Protein AF-A0A920TBG1-F1 (afdb_monomer_lite)

Foldseek 3Di:
DVVLLVVLPADEAAAAFAAALEQWWWFFDQFPVQRDTDTATDGFAHQALHRLAALQQLAAGDHARQGFLHGHLVVCLRNVVSVHDYHHDDDDDPRIDNDDDAHFDCVLCVLQHYDNDDSVVVVVVLVVDLQSVLSVVLNVLRPRVDPVCVLQHHDQKDKAFLPLVRRLVVLVVNLVSLLVNLVSLVVSLVSLVVCVVCLVVDPRPNSSLSSLLRNLSSLLSNLQSLQLSQQSVVCNVCSVVPDQDPPPHFGIKMKHQQDQDGDAHDPVSCVSNVHHSVRSVVSVVVSLVSLVCSLVVSPSGSSNVVSVVSVNSHRHMDMDGHHDDDDDDDDPPDDPDPRDDDDRD

Secondary structure (DSSP, 8-state):
-HHHHHTT----EEEPPPBTT-SEEEEEEE-TTT--EEEEEEE---SSSS--S-SB-SSSB-----B-SS--HHHHHHHHHHT--EEEPPS---SBTT-------HHHHGGGPPP-S-HHHHHHHHHT-HHHHHHHHHHHHT-TTSGGGTT----SEEEEESSHHHHHHHHHHHHHHHHHHHHHHHHHHHHHHHTGGGTTT---HHHHHHHHHHHHHHHHHHHHHHHHHHHHHHHHHHGGG----TTTT--EEEEEEEESSPPPPPHHHHHHHT--HHHHHHHHHHHHHHHHHHHHHTTTSHHHHHHHHHHHT-SEEEEEEE--PPPPPPPTTS--PPP-PPPP-

pLDDT: mean 90.25, std 9.15, range [57.28, 98.69]

Structure (mmCIF, N/CA/C/O backbone):
data_AF-A0A920TBG1-F1
#
_entry.id   AF-A0A920TBG1-F1
#
loop_
_atom_site.group_PDB
_atom_site.id
_atom_site.type_symbol
_atom_site.label_atom_id
_atom_site.label_alt_id
_atom_site.label_comp_id
_atom_site.label_asym_id
_atom_site.label_entity_id
_atom_site.label_seq_id
_atom_site.pdbx_PDB_ins_code
_atom_site.Cartn_x
_atom_site.Cartn_y
_atom_site.Cartn_z
_atom_site.occupancy
_atom_site.B_iso_or_equiv
_atom_site.auth_seq_id
_atom_site.auth_comp_id
_atom_site.auth_asym_id
_atom_site.auth_atom_id
_atom_site.pdbx_PDB_model_num
ATOM 1 N N . MET A 1 1 ? -29.189 4.085 16.149 1.00 67.12 1 MET A N 1
ATOM 2 C CA . MET A 1 1 ? -28.506 3.720 17.413 1.00 67.12 1 MET A CA 1
ATOM 3 C C . MET A 1 1 ? -29.292 4.137 18.638 1.00 67.12 1 MET A C 1
ATOM 5 O O . MET A 1 1 ? -29.627 3.258 19.414 1.00 67.12 1 MET A O 1
ATOM 9 N N . THR A 1 2 ? -29.617 5.424 18.805 1.00 73.38 2 THR A N 1
ATOM 10 C CA . THR A 1 2 ? -30.391 5.917 19.960 1.00 73.38 2 THR A CA 1
ATOM 11 C C . THR A 1 2 ? -31.692 5.136 20.152 1.00 73.38 2 THR A C 1
ATOM 13 O O . THR A 1 2 ? -31.906 4.599 21.225 1.00 73.38 2 THR A O 1
ATOM 16 N N . VAL A 1 3 ? -32.461 4.932 19.076 1.00 78.69 3 VAL A N 1
ATOM 17 C CA . VAL A 1 3 ? -33.701 4.132 19.080 1.00 78.69 3 VAL A CA 1
ATOM 18 C C . VAL A 1 3 ? -33.487 2.709 19.624 1.00 78.69 3 VAL A C 1
ATOM 20 O O . VAL A 1 3 ? -34.160 2.304 20.561 1.00 78.69 3 VAL A O 1
ATOM 23 N N . LEU A 1 4 ? -32.505 1.964 19.103 1.00 81.94 4 LEU A N 1
ATOM 24 C CA . LEU A 1 4 ? -32.234 0.581 19.530 1.00 81.94 4 LEU A CA 1
ATOM 25 C C . LEU A 1 4 ? -31.846 0.483 21.009 1.00 81.94 4 LEU A C 1
ATOM 27 O O . LEU A 1 4 ? -32.282 -0.435 21.696 1.00 81.94 4 LEU A O 1
ATOM 31 N N . LYS A 1 5 ? -31.050 1.443 21.500 1.00 77.06 5 LYS A N 1
ATOM 32 C CA . LYS A 1 5 ? -30.667 1.517 22.916 1.00 77.06 5 LYS A CA 1
ATOM 33 C C . LYS A 1 5 ? -31.869 1.825 23.802 1.00 77.06 5 LYS A C 1
ATOM 35 O O . LYS A 1 5 ? -32.052 1.159 24.815 1.00 77.06 5 LYS A O 1
ATOM 40 N N . THR A 1 6 ? -32.698 2.789 23.401 1.00 84.06 6 THR A N 1
ATOM 41 C CA . THR A 1 6 ? -33.923 3.151 24.124 1.00 84.06 6 THR A CA 1
ATOM 42 C C . THR A 1 6 ? -34.877 1.963 24.237 1.00 84.06 6 THR A C 1
ATOM 44 O O . THR A 1 6 ? -35.424 1.722 25.308 1.00 84.06 6 THR A O 1
ATOM 47 N N . HIS A 1 7 ? -35.023 1.176 23.168 1.00 88.38 7 HIS A N 1
ATOM 48 C CA . HIS A 1 7 ? -35.919 0.016 23.130 1.00 88.38 7 HIS A CA 1
ATOM 49 C C . HIS A 1 7 ? -35.258 -1.314 23.531 1.00 88.38 7 HIS A C 1
ATOM 51 O O . HIS A 1 7 ? -35.898 -2.357 23.417 1.00 88.38 7 HIS A O 1
ATOM 57 N N . ARG A 1 8 ? -33.993 -1.301 23.987 1.00 87.19 8 ARG A N 1
ATOM 58 C CA . ARG A 1 8 ? -33.220 -2.500 24.377 1.00 87.19 8 ARG A CA 1
ATOM 59 C C . ARG A 1 8 ? -33.330 -3.644 23.359 1.00 87.19 8 ARG A C 1
ATOM 61 O O . ARG A 1 8 ? -33.517 -4.796 23.734 1.00 87.19 8 ARG A O 1
ATOM 68 N N . SER A 1 9 ? -33.264 -3.319 22.071 1.00 93.44 9 SER A N 1
ATOM 69 C CA . SER A 1 9 ? -33.433 -4.294 20.989 1.00 93.44 9 SER A CA 1
ATOM 70 C C . SER A 1 9 ? -32.063 -4.779 20.494 1.00 93.44 9 SER A C 1
ATOM 72 O O . SER A 1 9 ? -31.411 -4.035 19.751 1.00 93.44 9 SER A O 1
ATOM 74 N N . PRO A 1 10 ? -31.601 -5.984 20.889 1.00 94.94 10 PRO A N 1
ATOM 75 C CA . PRO A 1 10 ? -30.313 -6.507 20.451 1.00 94.94 10 PRO A CA 1
ATOM 76 C C . PRO A 1 10 ? -30.345 -6.876 18.968 1.00 94.94 10 PRO A C 1
ATOM 78 O O . PRO A 1 10 ? -31.294 -7.486 18.477 1.00 94.94 10 PRO A O 1
ATOM 81 N N . ILE A 1 11 ? -29.281 -6.521 18.251 1.00 95.31 11 ILE A N 1
ATOM 82 C CA . ILE A 1 11 ? -29.079 -6.890 16.851 1.00 95.31 11 ILE A CA 1
ATOM 83 C C . ILE A 1 11 ? -28.028 -7.990 16.773 1.00 95.31 11 ILE A C 1
ATOM 85 O O . ILE A 1 11 ? -26.865 -7.793 17.129 1.00 95.31 11 ILE A O 1
ATOM 89 N N . TYR A 1 12 ? -28.439 -9.131 16.229 1.00 95.94 12 TYR A N 1
ATOM 90 C CA . TYR A 1 12 ? -27.556 -10.239 15.898 1.00 95.94 12 TYR A CA 1
ATOM 91 C C . TYR A 1 12 ? -27.248 -10.207 14.405 1.00 95.94 12 TYR A C 1
ATOM 93 O O . TYR A 1 12 ? -28.159 -10.137 13.581 1.00 95.94 12 TYR A O 1
ATOM 101 N N . ILE A 1 13 ? -25.965 -10.231 14.053 1.00 95.06 13 ILE A N 1
ATOM 102 C CA . ILE A 1 13 ? -25.524 -10.185 12.656 1.00 95.06 13 ILE A CA 1
ATOM 103 C C . ILE A 1 13 ? -24.722 -11.437 12.371 1.00 95.06 13 ILE A C 1
ATOM 105 O O . ILE A 1 13 ? -23.719 -11.689 13.029 1.00 95.06 13 ILE A O 1
ATOM 109 N N . LEU A 1 14 ? -25.141 -12.181 11.355 1.00 93.12 14 LEU A N 1
ATOM 110 C CA . LEU A 1 14 ? -24.348 -13.241 10.758 1.00 93.12 14 LEU A CA 1
ATOM 111 C C . LEU A 1 14 ? -23.613 -12.651 9.553 1.00 93.12 14 LEU A C 1
ATOM 113 O O . LEU A 1 14 ? -24.235 -12.323 8.542 1.00 93.12 14 LEU A O 1
ATOM 117 N N . GLY A 1 15 ? -22.306 -12.437 9.686 1.00 90.31 15 GLY A N 1
ATOM 118 C CA . GLY A 1 15 ? -21.531 -11.656 8.725 1.00 90.31 15 GLY A CA 1
ATOM 119 C C . GLY A 1 15 ? -20.181 -12.271 8.403 1.00 90.31 15 GLY A C 1
ATOM 120 O O . GLY A 1 15 ? -19.665 -13.133 9.112 1.00 90.31 15 GLY A O 1
ATOM 121 N N . ARG A 1 16 ? -19.600 -11.826 7.290 1.00 89.19 16 ARG A N 1
ATOM 122 C CA . ARG A 1 16 ? -18.259 -12.246 6.883 1.00 89.19 16 ARG A CA 1
ATOM 123 C C . ARG A 1 16 ? -17.195 -11.356 7.518 1.00 89.19 16 ARG A C 1
ATOM 125 O O . ARG A 1 16 ? -17.469 -10.218 7.890 1.00 89.19 16 ARG A O 1
ATOM 132 N N . GLU A 1 17 ? -15.983 -11.883 7.596 1.00 90.25 17 GLU A N 1
ATOM 133 C CA . GLU A 1 17 ? -14.795 -11.148 8.024 1.00 90.25 17 GLU A CA 1
ATOM 134 C C . GLU A 1 17 ? -14.496 -9.960 7.102 1.00 90.25 17 GLU A C 1
ATOM 136 O O . GLU A 1 17 ? -14.799 -9.989 5.899 1.00 90.25 17 GLU A O 1
ATOM 141 N N . SER A 1 18 ? -13.919 -8.900 7.667 1.00 92.50 18 SER A N 1
ATOM 142 C CA . SER A 1 18 ? -13.521 -7.738 6.888 1.00 92.50 18 SER A CA 1
ATOM 143 C C . SER A 1 18 ? -12.173 -7.933 6.200 1.00 92.50 18 SER A C 1
ATOM 145 O O . SER A 1 18 ? -11.322 -8.714 6.628 1.00 92.50 18 SER A O 1
ATOM 147 N N . VAL A 1 19 ? -11.946 -7.154 5.144 1.00 92.00 19 VAL A N 1
ATOM 148 C CA . VAL A 1 19 ? -10.620 -7.055 4.526 1.00 92.00 19 VAL A CA 1
ATOM 149 C C . VAL A 1 19 ? -9.736 -6.161 5.383 1.00 92.00 19 VAL A C 1
ATOM 151 O O . VAL A 1 19 ? -10.150 -5.070 5.771 1.00 92.00 19 VAL A O 1
ATOM 154 N N . PHE A 1 20 ? -8.511 -6.611 5.637 1.00 94.00 20 PHE A N 1
ATOM 155 C CA . PHE A 1 20 ? -7.539 -5.941 6.489 1.00 94.00 20 PHE A CA 1
ATOM 156 C C . PHE A 1 20 ? -7.198 -4.532 5.987 1.00 94.00 20 PHE A C 1
ATOM 158 O O . PHE A 1 20 ? -6.473 -4.357 4.996 1.00 94.00 20 PHE A O 1
ATOM 165 N N . GLY A 1 21 ? -7.753 -3.525 6.668 1.00 92.88 21 GLY A N 1
ATOM 166 C CA . GLY A 1 21 ? -7.526 -2.110 6.400 1.00 92.88 21 GLY A CA 1
ATOM 167 C C . GLY A 1 21 ? -7.924 -1.640 4.996 1.00 92.88 21 GLY A C 1
ATOM 168 O O . GLY A 1 21 ? -7.437 -0.605 4.546 1.00 92.88 21 GLY A O 1
ATOM 169 N N . ASN A 1 22 ? -8.781 -2.386 4.289 1.00 92.38 22 ASN A N 1
ATOM 170 C CA . ASN A 1 22 ? -9.255 -2.048 2.945 1.00 92.38 22 ASN A CA 1
ATOM 171 C C . ASN A 1 22 ? -10.790 -2.056 2.884 1.00 92.38 22 ASN A C 1
ATOM 173 O O . ASN A 1 22 ? -11.461 -2.752 3.642 1.00 92.38 22 ASN A O 1
ATOM 177 N N . PHE A 1 23 ? -11.352 -1.285 1.953 1.00 90.62 23 PHE A N 1
ATOM 178 C CA . PHE A 1 23 ? -12.803 -1.176 1.781 1.00 90.62 23 PHE A CA 1
ATOM 179 C C . PHE A 1 23 ? -13.401 -2.301 0.934 1.00 90.62 23 PHE A C 1
ATOM 181 O O . PHE A 1 23 ? -14.564 -2.686 1.100 1.00 90.62 23 PHE A O 1
ATOM 188 N N . TYR A 1 24 ? -12.601 -2.802 -0.006 1.00 91.38 24 TYR A N 1
ATOM 189 C CA . TYR A 1 24 ? -13.042 -3.733 -1.030 1.00 91.38 24 TYR A CA 1
ATOM 190 C C . TYR A 1 24 ? -12.252 -5.034 -0.959 1.00 91.38 24 TYR A C 1
ATOM 192 O O . TYR A 1 24 ? -11.025 -5.015 -0.876 1.00 91.38 24 TYR A O 1
ATOM 200 N N . ALA A 1 25 ? -12.966 -6.151 -1.055 1.00 90.75 25 ALA A N 1
ATOM 201 C CA . ALA A 1 25 ? -12.411 -7.396 -1.574 1.00 90.75 25 ALA A CA 1
ATOM 202 C C . ALA A 1 25 ? -12.743 -7.490 -3.065 1.00 90.75 25 ALA A C 1
ATOM 204 O O . ALA A 1 25 ? -13.601 -6.756 -3.566 1.00 90.75 25 ALA A O 1
ATOM 205 N N . TYR A 1 26 ? -12.091 -8.409 -3.771 1.00 91.44 26 TYR A N 1
ATOM 206 C CA . TYR A 1 26 ? -12.363 -8.623 -5.187 1.00 91.44 26 TYR A CA 1
ATOM 207 C C . TYR A 1 26 ? -12.642 -10.087 -5.476 1.00 91.44 26 TYR A C 1
ATOM 209 O O . TYR A 1 26 ? -11.819 -10.953 -5.188 1.00 91.44 26 TYR A O 1
ATOM 217 N N . VAL A 1 27 ? -13.784 -10.349 -6.101 1.00 91.31 27 VAL A N 1
ATOM 218 C CA . VAL A 1 27 ? -14.153 -11.674 -6.593 1.00 91.31 27 VAL A CA 1
ATOM 219 C C . VAL A 1 27 ? -1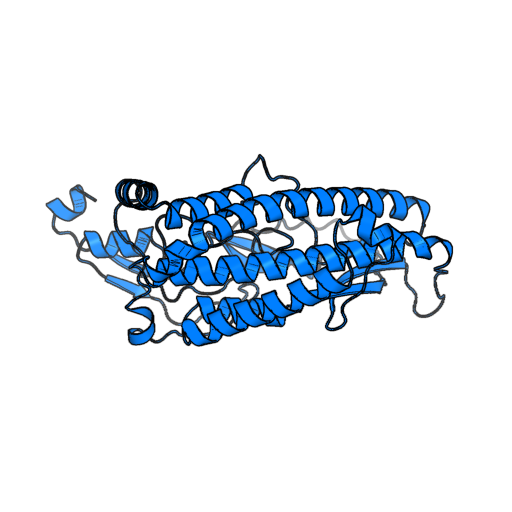3.619 -11.830 -8.011 1.00 91.31 27 VAL A C 1
ATOM 221 O O . VAL A 1 27 ? -13.833 -10.979 -8.877 1.00 91.31 27 VAL A O 1
ATOM 224 N N . ARG A 1 28 ? -12.908 -12.924 -8.261 1.00 91.75 28 ARG A N 1
ATOM 225 C CA . ARG A 1 28 ? -12.451 -13.319 -9.589 1.00 91.75 28 ARG A CA 1
ATOM 226 C C . ARG A 1 28 ? -13.632 -13.896 -10.355 1.00 91.75 28 ARG A C 1
ATOM 228 O O . ARG A 1 28 ? -14.170 -14.934 -9.991 1.00 91.75 28 ARG A O 1
ATOM 235 N N . TRP A 1 29 ? -14.007 -13.239 -11.442 1.00 91.75 29 TRP A N 1
ATOM 236 C CA . TRP A 1 29 ? -15.040 -13.710 -12.355 1.00 91.75 29 TRP A CA 1
ATOM 237 C C . TRP A 1 29 ? -14.445 -13.923 -13.740 1.00 91.75 29 TRP A C 1
ATOM 239 O O . TRP A 1 29 ? -13.945 -12.989 -14.370 1.00 91.75 29 TRP A O 1
ATOM 249 N N . LYS A 1 30 ? -14.477 -15.167 -14.218 1.00 91.94 30 LYS A N 1
ATOM 250 C CA . LYS A 1 30 ? -14.003 -15.516 -15.556 1.00 91.94 30 LYS A CA 1
ATOM 251 C C . LYS A 1 30 ? -15.104 -15.227 -16.569 1.00 91.94 30 LYS A C 1
ATOM 253 O O . LYS A 1 30 ? -16.157 -15.855 -16.546 1.00 91.94 30 LYS A O 1
ATOM 258 N N . HIS A 1 31 ? -14.839 -14.303 -17.481 1.00 87.62 31 HIS A N 1
ATOM 259 C CA . HIS A 1 31 ? -15.770 -13.939 -18.533 1.00 87.62 31 HIS A CA 1
ATOM 260 C C . HIS A 1 31 ? -16.031 -15.146 -19.451 1.00 87.62 31 HIS A C 1
ATOM 262 O O . HIS A 1 31 ? -15.081 -15.672 -20.038 1.00 87.62 31 HIS A O 1
ATOM 268 N N . PRO A 1 32 ? -17.290 -15.568 -19.662 1.00 86.69 32 PRO A N 1
ATOM 269 C CA . PRO A 1 32 ? -17.597 -16.802 -20.390 1.00 86.69 32 PRO A CA 1
ATOM 270 C C . PRO A 1 32 ? -17.198 -16.746 -21.873 1.00 86.69 32 PRO A C 1
ATOM 272 O O . PRO A 1 32 ? -16.720 -17.733 -22.417 1.00 86.69 32 PRO A O 1
ATOM 275 N N . GLN A 1 33 ? -17.338 -15.584 -22.528 1.00 83.44 33 GLN A N 1
ATOM 276 C CA . GLN A 1 33 ? -16.971 -15.420 -23.948 1.00 83.44 33 GLN A CA 1
ATOM 277 C C . GLN A 1 33 ? -15.465 -15.209 -24.189 1.00 83.44 33 GLN A C 1
ATOM 279 O O . GLN A 1 33 ? -14.923 -15.748 -25.149 1.00 83.44 33 GLN A O 1
ATOM 284 N N . THR A 1 34 ? -14.783 -14.406 -23.363 1.00 83.38 34 THR A N 1
ATOM 285 C CA . THR A 1 34 ? -13.376 -14.027 -23.602 1.00 83.38 34 THR A CA 1
ATOM 286 C C . THR A 1 34 ? -12.381 -14.858 -22.794 1.00 83.38 34 THR A C 1
ATOM 288 O O . THR A 1 34 ? -11.193 -14.858 -23.100 1.00 83.38 34 THR A O 1
ATOM 291 N N . GLY A 1 35 ? -12.839 -15.547 -21.744 1.00 84.25 35 GLY A N 1
ATOM 292 C CA . GLY A 1 35 ? -11.989 -16.238 -20.777 1.00 84.25 35 GLY A CA 1
ATOM 293 C C . GLY A 1 35 ? -11.188 -15.305 -19.860 1.00 84.25 35 GLY A C 1
ATOM 294 O O . GLY A 1 35 ? -10.467 -15.803 -18.996 1.00 84.25 35 GLY A O 1
ATOM 295 N N . TYR A 1 36 ? -11.306 -13.982 -20.023 1.00 84.75 36 TYR A N 1
ATOM 296 C CA . TYR A 1 36 ? -10.605 -12.994 -19.208 1.00 84.75 36 TYR A CA 1
ATOM 297 C C . TYR A 1 36 ? -11.128 -13.002 -17.769 1.00 84.75 36 TYR A C 1
ATOM 299 O O . TYR A 1 36 ? -12.334 -13.071 -17.542 1.00 84.75 36 TYR A O 1
ATOM 307 N N . VAL A 1 37 ? -10.230 -12.917 -16.787 1.00 89.75 37 VAL A N 1
ATOM 308 C CA . VAL A 1 37 ? -10.607 -12.879 -15.369 1.00 89.75 37 VAL A CA 1
ATOM 309 C C . VAL A 1 37 ? -10.757 -11.430 -14.924 1.00 89.75 37 VAL A C 1
ATOM 311 O O . VAL A 1 37 ? -9.775 -10.706 -14.772 1.00 89.75 37 VAL A O 1
ATOM 314 N N . HIS A 1 38 ? -11.997 -11.014 -14.689 1.00 89.75 38 HIS A N 1
ATOM 315 C CA . HIS A 1 38 ? -12.309 -9.739 -14.061 1.00 89.75 38 HIS A CA 1
ATOM 316 C C . HIS A 1 38 ? -12.175 -9.851 -12.542 1.00 89.75 38 HIS A C 1
ATOM 318 O O . HIS A 1 38 ? -12.479 -10.885 -11.951 1.00 89.75 38 HIS A O 1
ATOM 324 N N . ARG A 1 39 ? -11.747 -8.759 -11.910 1.00 91.19 39 ARG A N 1
ATOM 325 C CA . ARG A 1 39 ? -11.732 -8.596 -10.453 1.00 91.19 39 ARG A CA 1
ATOM 326 C C . ARG A 1 39 ? -12.892 -7.681 -10.077 1.00 91.19 39 ARG A C 1
ATOM 328 O O . ARG A 1 39 ? -12.794 -6.469 -10.258 1.00 91.19 39 ARG A O 1
ATOM 335 N N . LEU A 1 40 ? -13.998 -8.263 -9.631 1.00 91.25 40 LEU A N 1
ATOM 336 C CA . LEU A 1 40 ? -15.233 -7.547 -9.325 1.00 91.25 40 LEU A CA 1
ATOM 337 C C . LEU A 1 40 ? -15.215 -7.083 -7.862 1.00 91.25 40 LEU A C 1
ATOM 339 O O . LEU A 1 40 ? -15.049 -7.929 -6.981 1.00 91.25 40 LEU A O 1
ATOM 343 N N . PRO A 1 41 ? -15.335 -5.773 -7.586 1.00 91.44 41 PRO A N 1
ATOM 344 C CA . PRO A 1 41 ? -15.254 -5.255 -6.227 1.00 91.44 41 PRO A CA 1
ATOM 345 C C . PRO A 1 41 ? -16.498 -5.632 -5.420 1.00 91.44 41 PRO A C 1
ATOM 347 O O . PRO A 1 41 ? -17.614 -5.496 -5.905 1.00 91.44 41 PRO A O 1
ATOM 350 N N . ILE A 1 42 ? -16.299 -6.021 -4.163 1.00 90.88 42 ILE A N 1
ATOM 351 C CA . ILE A 1 42 ? -17.359 -6.195 -3.164 1.00 90.88 42 ILE A CA 1
ATOM 352 C C . ILE A 1 42 ? -16.991 -5.424 -1.896 1.00 90.88 42 ILE A C 1
ATOM 354 O O . ILE A 1 42 ? -15.827 -5.401 -1.492 1.00 90.88 42 ILE A O 1
ATOM 358 N N . ARG A 1 43 ? -17.966 -4.776 -1.250 1.00 89.94 43 ARG A N 1
ATOM 359 C CA . ARG A 1 43 ? -17.721 -4.031 -0.003 1.00 89.94 43 ARG A CA 1
ATOM 360 C C . ARG A 1 43 ? -17.615 -4.986 1.180 1.00 89.94 43 ARG A C 1
ATOM 362 O O . ARG A 1 43 ? -18.547 -5.740 1.441 1.00 89.94 43 ARG A O 1
ATOM 369 N N . ARG A 1 44 ? -16.497 -4.930 1.909 1.00 87.56 44 ARG A N 1
ATOM 370 C CA . ARG A 1 44 ? -16.187 -5.859 3.011 1.00 87.56 44 ARG A CA 1
ATOM 371 C C . ARG A 1 44 ? -15.478 -5.205 4.191 1.00 87.56 44 ARG A C 1
ATOM 373 O O . ARG A 1 44 ? -14.551 -5.761 4.762 1.00 87.56 44 ARG A O 1
ATOM 380 N N . GLY A 1 45 ? -15.910 -4.015 4.572 1.00 80.44 45 GLY A N 1
ATOM 381 C CA . GLY A 1 45 ? -15.283 -3.275 5.667 1.00 80.44 45 GLY A CA 1
ATOM 382 C C . GLY A 1 45 ? -14.588 -2.017 5.174 1.00 80.44 45 GLY A C 1
ATOM 383 O O . GLY A 1 45 ? -15.023 -1.474 4.156 1.00 80.44 45 GLY A O 1
ATOM 384 N N . PRO A 1 46 ? -13.610 -1.473 5.913 1.00 93.00 46 PRO A N 1
ATOM 385 C CA . PRO A 1 46 ? -12.664 -2.155 6.810 1.00 93.00 46 PRO A CA 1
ATOM 386 C C . PRO A 1 46 ? -13.213 -2.524 8.203 1.00 93.00 46 PRO A C 1
ATOM 388 O O . PRO A 1 46 ? -14.373 -2.261 8.528 1.00 93.00 46 PRO A O 1
ATOM 391 N N . GLU A 1 47 ? -12.360 -3.141 9.026 1.00 94.69 47 GLU A N 1
ATOM 392 C CA . GLU A 1 47 ? -12.568 -3.421 10.460 1.00 94.69 47 GLU A CA 1
ATOM 393 C C . GLU A 1 47 ? -12.539 -2.167 11.347 1.00 94.69 47 GLU A C 1
ATOM 395 O O . GLU A 1 47 ? -12.978 -2.209 12.493 1.00 94.69 47 GLU A O 1
ATOM 400 N N . ALA A 1 48 ? -12.016 -1.053 10.828 1.00 95.19 48 ALA A N 1
ATOM 401 C CA . ALA A 1 48 ? -11.804 0.193 11.560 1.00 95.19 48 ALA A CA 1
ATOM 402 C C . ALA A 1 48 ? -12.752 1.324 11.095 1.00 95.19 48 ALA A C 1
ATOM 404 O O . ALA A 1 48 ? -13.284 1.270 9.981 1.00 95.19 48 ALA A O 1
ATOM 405 N N . PRO A 1 49 ? -12.952 2.389 11.902 1.00 93.69 49 PRO A N 1
ATOM 406 C CA . PRO A 1 49 ? -13.819 3.519 11.538 1.00 93.69 49 PRO A CA 1
ATOM 407 C C . PRO A 1 49 ? -13.336 4.299 10.304 1.00 93.69 49 PRO A C 1
ATOM 409 O O . PRO A 1 49 ? -14.124 4.976 9.637 1.00 93.69 49 PRO A O 1
ATOM 412 N N . SER A 1 50 ? -12.036 4.232 10.011 1.00 91.31 50 SER A N 1
ATOM 413 C CA . SER A 1 50 ? -11.396 4.817 8.833 1.00 91.31 50 SER A CA 1
ATOM 414 C C . SER A 1 50 ? -10.297 3.900 8.300 1.00 91.31 50 SER A C 1
ATOM 416 O O . SER A 1 50 ? -9.927 2.925 8.947 1.00 91.31 50 SER A O 1
ATOM 418 N N . ALA A 1 51 ? -9.721 4.247 7.146 1.00 91.88 51 ALA A N 1
ATOM 419 C CA . ALA A 1 51 ? -8.485 3.612 6.702 1.00 91.88 51 ALA A CA 1
ATOM 420 C C . ALA A 1 51 ? -7.364 3.885 7.722 1.00 91.88 51 ALA A C 1
ATOM 422 O O . ALA A 1 51 ? -7.098 5.040 8.061 1.00 91.88 51 ALA A O 1
ATOM 423 N N . GLU A 1 52 ? -6.754 2.810 8.210 1.00 95.00 52 GLU A N 1
ATOM 424 C CA . GLU A 1 52 ? -5.574 2.808 9.088 1.00 95.00 52 GLU A CA 1
ATOM 425 C C . GLU A 1 52 ? -4.362 2.133 8.416 1.00 95.00 52 GLU A C 1
ATOM 427 O O . GLU A 1 52 ? -3.266 2.113 8.964 1.00 95.00 52 GLU A O 1
ATOM 432 N N . GLN A 1 53 ? -4.569 1.594 7.213 1.00 96.00 53 GLN A N 1
ATOM 433 C CA . GLN A 1 53 ? -3.583 0.917 6.379 1.00 96.00 53 GLN A CA 1
ATOM 434 C C . GLN A 1 53 ? -3.491 1.620 5.025 1.00 96.00 53 GLN A C 1
ATOM 436 O O . GLN A 1 53 ? -4.429 2.307 4.603 1.00 96.00 53 GLN A O 1
ATOM 441 N N . LEU A 1 54 ? -2.386 1.409 4.308 1.00 96.25 54 LEU A N 1
ATOM 442 C CA . LEU A 1 54 ? -2.279 1.867 2.927 1.00 96.25 54 LEU A CA 1
ATOM 443 C C . LEU A 1 54 ? -3.348 1.183 2.062 1.00 96.25 54 LEU A C 1
ATOM 445 O O . LEU A 1 54 ? -3.570 -0.028 2.139 1.00 96.25 54 LEU A O 1
ATOM 449 N N . LEU A 1 55 ? -4.001 1.979 1.214 1.00 94.94 55 LEU A N 1
ATOM 450 C CA . LEU A 1 55 ? -4.939 1.523 0.175 1.00 94.94 55 LEU A CA 1
ATOM 451 C C . LEU A 1 55 ? -4.229 1.265 -1.169 1.00 94.94 55 LEU A C 1
ATOM 453 O O . LEU A 1 55 ? -4.852 0.856 -2.151 1.00 94.94 55 LEU A O 1
ATOM 457 N N . TYR A 1 56 ? -2.923 1.515 -1.188 1.00 95.19 56 TYR A N 1
ATOM 458 C CA . TYR A 1 56 ? -1.986 1.409 -2.295 1.00 95.19 56 TYR A CA 1
ATOM 459 C C . TYR A 1 56 ? -0.995 0.275 -2.016 1.00 95.19 56 TYR A C 1
ATOM 461 O O . TYR A 1 56 ? -0.596 0.086 -0.870 1.00 95.19 56 TYR A O 1
ATOM 469 N N . ASP A 1 57 ? -0.617 -0.487 -3.041 1.00 94.56 57 ASP A N 1
ATOM 470 C CA . ASP A 1 57 ? 0.250 -1.668 -2.920 1.00 94.56 57 ASP A CA 1
ATOM 471 C C . ASP A 1 57 ? 1.682 -1.454 -3.446 1.00 94.56 57 ASP A C 1
ATOM 473 O O . ASP A 1 57 ? 2.409 -2.423 -3.677 1.00 94.56 57 ASP A O 1
ATOM 477 N N . GLY A 1 58 ? 2.089 -0.208 -3.684 1.00 95.19 58 GLY A N 1
ATOM 478 C CA . GLY A 1 58 ? 3.392 0.109 -4.274 1.00 95.19 58 GLY A CA 1
ATOM 479 C C . GLY A 1 58 ? 3.382 0.236 -5.793 1.00 95.19 58 GLY A C 1
ATOM 480 O O . GLY A 1 58 ? 4.334 0.777 -6.346 1.00 95.19 58 GLY A O 1
ATOM 481 N N . PHE A 1 59 ? 2.302 -0.189 -6.448 1.00 96.00 59 PHE A N 1
ATOM 482 C CA . PHE A 1 59 ? 2.082 0.004 -7.876 1.00 96.00 59 PHE A CA 1
ATOM 483 C C . PHE A 1 59 ? 0.697 0.575 -8.155 1.00 96.00 59 PHE A C 1
ATOM 485 O O . PHE A 1 59 ? 0.559 1.513 -8.928 1.00 96.00 59 PHE A O 1
ATOM 492 N N . ARG A 1 60 ? -0.350 0.073 -7.507 1.00 94.06 60 ARG A N 1
ATOM 493 C CA . ARG A 1 60 ? -1.742 0.447 -7.779 1.00 94.06 60 ARG A CA 1
ATOM 494 C C . ARG A 1 60 ? -2.604 0.335 -6.527 1.00 94.06 60 ARG A C 1
ATOM 496 O O . ARG A 1 60 ? -2.117 0.070 -5.429 1.00 94.06 60 ARG A O 1
ATOM 503 N N . ARG A 1 61 ? -3.912 0.569 -6.669 1.00 94.12 61 ARG A N 1
ATOM 504 C CA . ARG A 1 61 ? -4.859 0.266 -5.589 1.00 94.12 61 ARG A CA 1
ATOM 505 C C . ARG A 1 61 ? -4.790 -1.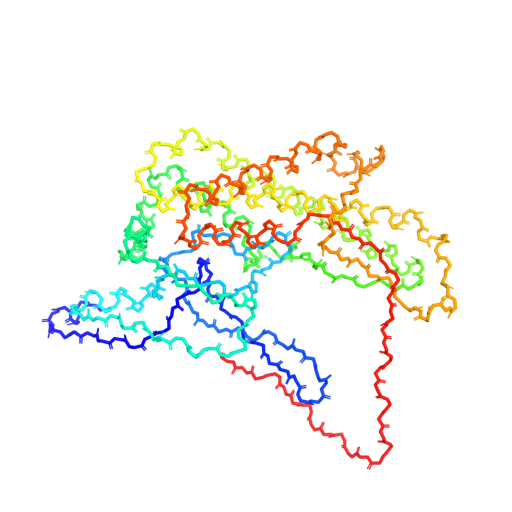207 -5.206 1.00 94.12 61 ARG A C 1
ATOM 507 O O . ARG A 1 61 ? -4.645 -2.071 -6.070 1.00 94.12 61 ARG A O 1
ATOM 514 N N . ARG A 1 62 ? -4.988 -1.487 -3.924 1.00 93.06 62 ARG A N 1
ATOM 515 C CA . ARG A 1 62 ? -5.018 -2.854 -3.406 1.00 93.06 62 ARG A CA 1
ATOM 516 C C . ARG A 1 62 ? -6.161 -3.662 -4.017 1.00 93.06 62 ARG A C 1
ATOM 518 O O . ARG A 1 62 ? -7.325 -3.267 -3.932 1.00 93.06 62 ARG A O 1
ATOM 525 N N . PHE A 1 63 ? -5.806 -4.813 -4.587 1.00 91.12 63 PHE A N 1
ATOM 526 C CA . PHE A 1 63 ? -6.737 -5.846 -5.059 1.00 91.12 63 PHE A CA 1
ATOM 527 C C . PHE A 1 63 ? -6.722 -7.112 -4.192 1.00 91.12 63 PHE A C 1
ATOM 529 O O . PHE A 1 63 ? -7.463 -8.057 -4.467 1.00 91.12 63 PHE A O 1
ATOM 536 N N . ASP A 1 64 ? -5.872 -7.142 -3.169 1.00 89.44 64 ASP A N 1
ATOM 537 C CA . ASP A 1 64 ? -5.754 -8.263 -2.251 1.00 89.44 64 ASP A CA 1
ATOM 538 C C . ASP A 1 64 ? -6.989 -8.406 -1.353 1.00 89.44 64 ASP A C 1
ATOM 540 O O . ASP A 1 64 ? -7.604 -7.414 -0.959 1.00 89.44 64 ASP A O 1
ATOM 544 N N . SER A 1 65 ? -7.322 -9.651 -1.010 1.00 88.50 65 SER A N 1
ATOM 545 C CA . SER A 1 65 ? -8.401 -9.987 -0.075 1.00 88.50 65 SER A CA 1
ATOM 546 C C . SER A 1 65 ? -7.821 -10.594 1.207 1.00 88.50 65 SER A C 1
ATOM 548 O O . SER A 1 65 ? -8.257 -11.657 1.645 1.00 88.50 65 SER A O 1
ATOM 550 N N . HIS A 1 66 ? -6.806 -9.951 1.796 1.00 89.75 66 HIS A N 1
ATOM 551 C CA . HIS A 1 66 ? -6.285 -10.365 3.101 1.00 89.75 66 HIS A CA 1
ATOM 552 C C . HIS A 1 66 ? -7.325 -10.103 4.185 1.00 89.75 66 HIS A C 1
ATOM 554 O O . HIS A 1 66 ? -7.864 -9.002 4.285 1.00 89.75 66 HIS A O 1
ATOM 560 N N . MET A 1 67 ? -7.590 -11.115 4.998 1.00 89.31 67 MET A N 1
ATOM 561 C CA . MET A 1 67 ? -8.561 -11.039 6.081 1.00 89.31 67 MET A CA 1
ATOM 562 C C . MET A 1 67 ? -7.973 -10.350 7.323 1.00 89.31 67 MET A C 1
ATOM 564 O O . MET A 1 67 ? -6.765 -10.420 7.558 1.00 89.31 67 MET A O 1
ATOM 568 N N . SER A 1 68 ? -8.813 -9.638 8.081 1.00 92.44 68 SER A N 1
ATOM 569 C CA . SER A 1 68 ? -8.398 -8.751 9.184 1.00 92.44 68 SER A CA 1
ATOM 570 C C . SER A 1 68 ? -8.363 -9.395 10.576 1.00 92.44 68 SER A C 1
ATOM 572 O O . SER A 1 68 ? -7.902 -8.768 11.524 1.00 92.44 68 SER A O 1
ATOM 574 N N . GLY A 1 69 ? -8.889 -10.602 10.739 1.00 91.38 69 GLY A N 1
ATOM 575 C CA . GLY A 1 69 ? -9.230 -11.209 12.026 1.00 91.38 69 GLY A CA 1
ATOM 576 C C . GLY A 1 69 ? -10.502 -10.654 12.675 1.00 91.38 69 GLY A C 1
ATOM 577 O O . GLY A 1 69 ? -10.862 -11.102 13.760 1.00 91.38 69 GLY A O 1
ATOM 578 N N . PHE A 1 70 ? -11.176 -9.682 12.053 1.00 93.31 70 PHE A N 1
ATOM 579 C CA . PHE A 1 70 ? -12.287 -8.935 12.642 1.00 93.31 70 PHE A CA 1
ATOM 580 C C . PHE A 1 70 ? -13.462 -8.767 11.669 1.00 93.31 70 PHE A C 1
ATOM 582 O O . PHE A 1 70 ? -13.321 -8.821 10.447 1.00 93.31 70 PHE A O 1
ATOM 589 N N . GLY A 1 71 ? -14.655 -8.516 12.210 1.00 93.62 71 GLY A N 1
ATOM 590 C CA . GLY A 1 71 ? -15.817 -8.151 11.401 1.00 93.62 71 GLY A CA 1
ATOM 591 C C . GLY A 1 71 ? -15.767 -6.696 10.895 1.00 93.62 71 GLY A C 1
ATOM 592 O O . GLY A 1 71 ? -15.037 -5.867 11.445 1.00 93.62 71 GLY A O 1
ATOM 593 N N . PRO A 1 72 ? -16.571 -6.338 9.876 1.00 95.19 72 PRO A N 1
ATOM 594 C CA . PRO A 1 72 ? -16.682 -4.967 9.382 1.00 95.19 72 PRO A CA 1
ATOM 595 C C . PRO A 1 72 ? -17.101 -3.991 10.486 1.00 95.19 72 PRO A C 1
ATOM 597 O O . PRO A 1 72 ? -18.093 -4.241 11.175 1.00 95.19 72 PRO A O 1
ATOM 600 N N . TYR A 1 73 ? -16.405 -2.851 10.596 1.00 95.75 73 TYR A N 1
ATOM 601 C CA . TYR A 1 73 ? -16.595 -1.861 11.669 1.00 95.75 73 TYR A CA 1
ATOM 602 C C . TYR A 1 73 ? -18.071 -1.533 11.927 1.00 95.75 73 TYR A C 1
ATOM 604 O O . TYR A 1 73 ? -18.534 -1.605 13.063 1.00 95.75 73 TYR A O 1
ATOM 612 N N . GLU A 1 74 ? -18.827 -1.214 10.872 1.00 93.06 74 GLU A N 1
ATOM 613 C CA . GLU A 1 74 ? -20.225 -0.792 11.011 1.00 93.06 74 GLU A CA 1
ATOM 614 C C . GLU A 1 74 ? -21.112 -1.903 11.581 1.00 93.06 74 GLU A C 1
ATOM 616 O O . GLU A 1 74 ? -21.959 -1.640 12.429 1.00 93.06 74 GLU A O 1
ATOM 621 N N . GLN A 1 75 ? -20.899 -3.150 11.151 1.00 94.69 75 GLN A N 1
ATOM 622 C CA . GLN A 1 75 ? -21.695 -4.293 11.598 1.00 94.69 75 GLN A CA 1
ATOM 623 C C . GLN A 1 75 ? -21.339 -4.672 13.036 1.00 94.69 75 GLN A C 1
ATOM 625 O O . GLN A 1 75 ? -22.223 -4.803 13.880 1.00 94.69 75 GLN A O 1
ATOM 630 N N . VAL A 1 76 ? -20.044 -4.772 13.344 1.00 95.50 76 VAL A N 1
ATOM 631 C CA . VAL A 1 76 ? -19.572 -5.114 14.692 1.00 95.50 76 VAL A CA 1
ATOM 632 C C . VAL A 1 76 ? -19.999 -4.048 15.699 1.00 95.50 76 VAL A C 1
ATOM 634 O O . VAL A 1 76 ? -20.509 -4.370 16.772 1.00 95.50 76 VAL A O 1
ATOM 637 N N . ARG A 1 77 ? -19.862 -2.765 15.345 1.00 94.56 77 ARG A N 1
ATOM 638 C CA . ARG A 1 77 ? -20.314 -1.658 16.188 1.00 94.56 77 ARG A CA 1
ATOM 639 C C . ARG A 1 77 ? -21.831 -1.668 16.376 1.00 94.56 77 ARG A C 1
ATOM 641 O O . ARG A 1 77 ? -22.287 -1.417 17.491 1.00 94.56 77 ARG A O 1
ATOM 648 N N . LEU A 1 78 ? -22.599 -1.944 15.316 1.00 93.19 78 LEU A N 1
ATOM 649 C CA . LEU A 1 78 ? -24.059 -2.053 15.384 1.00 93.19 78 LEU A CA 1
ATOM 650 C C . LEU A 1 78 ? -24.498 -3.126 16.381 1.00 93.19 78 LEU A C 1
ATOM 652 O O . LEU A 1 78 ? -25.278 -2.826 17.286 1.00 93.19 78 LEU A O 1
ATOM 656 N N . ALA A 1 79 ? -23.947 -4.333 16.254 1.00 94.75 79 ALA A N 1
ATOM 657 C CA . ALA A 1 79 ? -24.219 -5.431 17.172 1.00 94.75 79 ALA A CA 1
ATOM 658 C C . ALA A 1 79 ? -23.834 -5.050 18.612 1.00 94.75 79 ALA A C 1
ATOM 660 O O . ALA A 1 79 ? -24.696 -5.060 19.492 1.00 94.75 79 ALA A O 1
ATOM 661 N N . ARG A 1 80 ? -22.596 -4.579 18.836 1.00 93.19 80 ARG A N 1
ATOM 662 C CA . ARG A 1 80 ? -22.097 -4.194 20.167 1.00 93.19 80 ARG A CA 1
ATOM 663 C C . ARG A 1 80 ? -22.976 -3.146 20.850 1.00 93.19 80 ARG A C 1
ATOM 665 O O . ARG A 1 80 ? -23.389 -3.338 21.988 1.00 93.19 80 ARG A O 1
ATOM 672 N N . ASP A 1 81 ? -23.257 -2.025 20.186 1.00 91.94 81 ASP A N 1
ATOM 673 C CA . ASP A 1 81 ? -23.984 -0.911 20.816 1.00 91.94 81 ASP A CA 1
ATOM 674 C C . ASP A 1 81 ? -25.466 -1.233 21.058 1.00 91.94 81 ASP A C 1
ATOM 676 O O . ASP A 1 81 ? -26.106 -0.535 21.844 1.00 91.94 81 ASP A O 1
ATOM 680 N N . SER A 1 82 ? -26.011 -2.246 20.377 1.00 93.62 82 SER A N 1
ATOM 681 C CA . SER A 1 82 ? -27.367 -2.760 20.610 1.00 93.62 82 SER A CA 1
ATOM 682 C C . SER A 1 82 ? -27.441 -3.817 21.723 1.00 93.62 82 SER A C 1
ATOM 684 O O . SER A 1 82 ? -28.537 -4.178 22.133 1.00 93.62 82 SER A O 1
ATOM 686 N N . GLY A 1 83 ? -26.298 -4.310 22.219 1.00 92.31 83 GLY A N 1
ATOM 687 C CA . GLY A 1 83 ? -26.232 -5.441 23.154 1.00 92.31 83 GLY A CA 1
ATOM 688 C C . GLY A 1 83 ? -26.364 -6.817 22.486 1.00 92.31 83 GLY A C 1
ATOM 689 O O . GLY A 1 83 ? -26.571 -7.810 23.176 1.00 92.31 83 GLY A O 1
ATOM 690 N N . GLY A 1 84 ? -26.273 -6.881 21.156 1.00 95.00 84 GLY A N 1
ATOM 691 C CA . GLY A 1 84 ? -26.281 -8.127 20.393 1.00 95.00 84 GLY A CA 1
ATOM 692 C C . GLY A 1 84 ? -24.877 -8.652 20.077 1.00 95.00 84 GLY A C 1
ATOM 693 O O . GLY A 1 84 ? -23.877 -8.205 20.640 1.00 95.00 84 GLY A O 1
ATOM 694 N N . ILE A 1 85 ? -24.801 -9.623 19.162 1.00 95.00 85 ILE A N 1
ATOM 695 C CA . ILE A 1 85 ? -23.567 -10.352 18.826 1.00 95.00 85 ILE A CA 1
ATOM 696 C C . ILE A 1 85 ? -23.355 -10.364 17.308 1.00 95.00 85 ILE A C 1
ATOM 698 O O . ILE A 1 85 ? -24.284 -10.594 16.533 1.00 95.00 85 ILE A O 1
ATOM 702 N N . PHE A 1 86 ? -22.112 -10.134 16.885 1.00 94.81 86 PHE A N 1
ATOM 703 C CA . PHE A 1 86 ? -21.671 -10.397 15.519 1.00 94.81 86 PHE A CA 1
ATOM 704 C C . PHE A 1 86 ? -21.088 -11.812 15.444 1.00 94.81 86 PHE A C 1
ATOM 706 O O . PHE A 1 86 ? -20.061 -12.096 16.057 1.00 94.81 86 PHE A O 1
ATOM 713 N N . PHE A 1 87 ? -21.740 -12.689 14.690 1.00 92.81 87 PHE A N 1
ATOM 714 C CA . PHE A 1 87 ? -21.276 -14.038 14.404 1.00 92.81 87 PHE A CA 1
ATOM 715 C C . PHE A 1 87 ? -20.486 -14.030 13.099 1.00 92.81 87 PHE A C 1
ATOM 717 O O . PHE A 1 87 ? -21.037 -13.786 12.021 1.00 92.81 87 PHE A O 1
ATOM 724 N N . GLN A 1 88 ? -19.188 -14.304 13.201 1.00 87.62 88 GLN A N 1
ATOM 725 C CA . GLN A 1 88 ? -18.324 -14.437 12.037 1.00 87.62 88 GLN A CA 1
ATOM 726 C C . GLN A 1 88 ? -18.562 -15.792 11.368 1.00 87.62 88 GLN A C 1
ATOM 728 O O . GLN A 1 88 ? -18.362 -16.847 11.966 1.00 87.62 88 GLN A O 1
ATOM 733 N N . LEU A 1 89 ? -19.000 -15.748 10.115 1.00 84.38 89 LEU A N 1
ATOM 734 C CA . LEU A 1 89 ? -19.297 -16.930 9.315 1.00 84.38 89 LEU A CA 1
ATOM 735 C C . LEU A 1 89 ? -18.028 -17.743 8.992 1.00 84.38 89 LEU A C 1
ATOM 737 O O . LEU A 1 89 ? -17.062 -17.176 8.469 1.00 84.38 89 LEU A O 1
ATOM 741 N N . PRO A 1 90 ? -18.032 -19.069 9.216 1.00 65.44 90 PRO A N 1
ATOM 742 C CA . PRO A 1 90 ? -16.909 -19.928 8.858 1.00 65.44 90 PRO A CA 1
ATOM 743 C C . PRO A 1 90 ? -16.793 -20.174 7.333 1.00 65.44 90 PRO A C 1
ATOM 745 O O . PRO A 1 90 ? -17.710 -20.648 6.679 1.00 65.44 90 PRO A O 1
ATOM 748 N N . HIS A 1 91 ? -15.626 -19.831 6.779 1.00 62.69 91 HIS A N 1
ATOM 749 C CA . HIS A 1 91 ? -14.811 -20.510 5.746 1.00 62.69 91 HIS A CA 1
ATOM 750 C C . HIS A 1 91 ? -15.403 -21.219 4.499 1.00 62.69 91 HIS A C 1
ATOM 752 O O . HIS A 1 91 ? -14.802 -22.188 4.037 1.00 62.69 91 HIS A O 1
ATOM 758 N N . GLU A 1 92 ? -16.416 -20.665 3.834 1.00 60.56 92 GLU A N 1
ATOM 759 C CA . GLU A 1 92 ? -16.696 -20.973 2.412 1.00 60.56 92 GLU A CA 1
ATOM 760 C C . GLU A 1 92 ? -16.733 -19.689 1.577 1.00 60.56 92 GLU A C 1
ATOM 762 O O . GLU A 1 92 ? -17.783 -19.062 1.415 1.00 60.56 92 GLU A O 1
ATOM 767 N N . GLU A 1 93 ? -15.566 -19.227 1.123 1.00 68.25 93 GLU A N 1
ATOM 768 C CA . GLU A 1 93 ? -15.466 -18.128 0.158 1.00 68.25 93 GLU A CA 1
ATOM 769 C C . GLU A 1 93 ? -14.615 -18.552 -1.016 1.00 68.25 93 GLU A C 1
ATOM 771 O O . GLU A 1 93 ? -13.392 -18.665 -0.933 1.00 68.25 93 GLU A O 1
ATOM 776 N N . GLU A 1 94 ? -15.290 -18.792 -2.127 1.00 72.25 94 GLU A N 1
ATOM 777 C CA . GLU A 1 94 ? -14.636 -19.136 -3.369 1.00 72.25 94 GLU A CA 1
ATOM 778 C C . GLU A 1 94 ? -14.288 -17.874 -4.153 1.00 72.25 94 GLU A C 1
ATOM 780 O O . GLU A 1 94 ? -14.946 -16.835 -4.073 1.00 72.25 94 GLU A O 1
ATOM 785 N N . ASN A 1 95 ? -13.245 -17.984 -4.969 1.00 84.38 95 ASN A N 1
ATOM 786 C CA . ASN A 1 95 ? -12.901 -16.998 -5.988 1.00 84.38 95 ASN A CA 1
ATOM 787 C C . ASN A 1 95 ? -12.453 -15.616 -5.489 1.00 84.38 95 ASN A C 1
ATOM 789 O O . ASN A 1 95 ? -12.214 -14.749 -6.327 1.00 84.38 95 ASN A O 1
ATOM 793 N N . LEU A 1 96 ? -12.224 -15.391 -4.194 1.00 86.62 96 LEU A N 1
ATOM 794 C CA . LEU A 1 96 ? -11.549 -14.168 -3.746 1.00 86.62 96 LEU A CA 1
ATOM 795 C C . LEU A 1 96 ? -10.143 -14.033 -4.364 1.00 86.62 96 LEU A C 1
ATOM 797 O O . LEU A 1 96 ? -9.436 -15.020 -4.596 1.00 86.62 96 LEU A O 1
ATOM 801 N N . ASN A 1 97 ? -9.754 -12.799 -4.687 1.00 86.62 97 ASN A N 1
ATOM 802 C CA . ASN A 1 97 ? -8.447 -12.478 -5.254 1.00 86.62 97 ASN A CA 1
ATOM 803 C C . ASN A 1 97 ? -7.378 -12.469 -4.153 1.00 86.62 97 ASN A C 1
ATOM 805 O O . ASN A 1 97 ? -7.537 -11.769 -3.154 1.00 86.62 97 ASN A O 1
ATOM 809 N N . ASP A 1 98 ? -6.295 -13.222 -4.368 1.00 80.81 98 ASP A N 1
ATOM 810 C CA . ASP A 1 98 ? -5.146 -13.344 -3.458 1.00 80.81 98 ASP A CA 1
ATOM 811 C C . ASP A 1 98 ? -5.546 -13.687 -2.012 1.00 80.81 98 ASP A C 1
ATOM 813 O O . ASP A 1 98 ? -5.003 -13.162 -1.043 1.00 80.81 98 ASP A O 1
ATOM 817 N N . PHE A 1 99 ? -6.540 -14.566 -1.869 1.00 81.56 99 PHE A N 1
ATOM 818 C CA . PHE A 1 99 ? -7.002 -15.046 -0.574 1.00 81.56 99 PHE A CA 1
ATOM 819 C C . PHE A 1 99 ? -6.031 -16.083 0.002 1.00 81.56 99 PHE A C 1
ATOM 821 O O . PHE A 1 99 ? -5.788 -17.126 -0.608 1.00 81.56 99 PHE A O 1
ATOM 828 N N . LYS A 1 100 ? -5.515 -15.814 1.204 1.00 78.38 100 LYS A N 1
ATOM 829 C CA . LYS A 1 100 ? -4.765 -16.777 2.019 1.00 78.38 100 LYS A CA 1
ATOM 830 C C . LYS A 1 100 ? -5.644 -17.176 3.198 1.00 78.38 100 LYS A C 1
ATOM 832 O O . LYS A 1 100 ? -5.989 -16.334 4.023 1.00 78.38 100 LYS A O 1
ATOM 837 N N . LYS A 1 101 ? -6.000 -18.461 3.284 1.00 73.56 101 LYS A N 1
ATOM 838 C CA . LYS 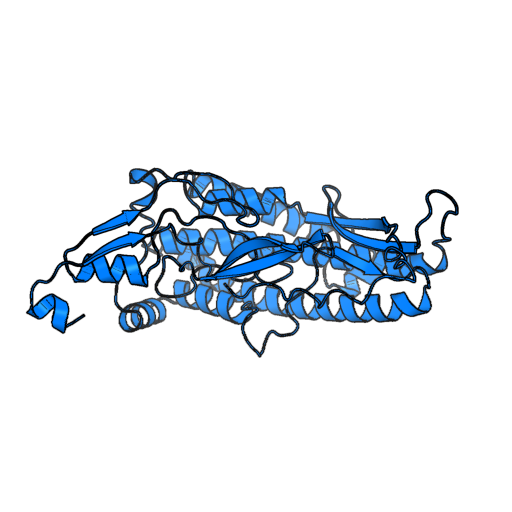A 1 101 ? -6.753 -18.995 4.423 1.00 73.56 101 LYS A CA 1
ATOM 839 C C . LYS A 1 101 ? -5.845 -18.976 5.654 1.00 73.56 101 LYS A C 1
ATOM 841 O O . LYS A 1 101 ? -4.939 -19.799 5.759 1.00 73.56 101 LYS A O 1
ATOM 846 N N . LYS A 1 102 ? -6.070 -18.030 6.565 1.00 80.38 102 LYS A N 1
ATOM 847 C CA . LYS A 1 102 ? -5.388 -17.959 7.859 1.00 80.38 102 LYS A CA 1
ATOM 848 C C . LYS A 1 102 ? -6.381 -17.529 8.928 1.00 80.38 102 LYS A C 1
ATOM 850 O O . LYS A 1 102 ? -7.111 -16.567 8.737 1.00 80.38 102 LYS A O 1
ATOM 855 N N . GLN A 1 103 ? -6.411 -18.277 10.024 1.00 84.31 103 GLN A N 1
ATOM 856 C CA . GLN A 1 103 ? -7.171 -17.929 11.217 1.00 84.31 103 GLN A CA 1
ATOM 857 C C . GLN A 1 103 ? -6.210 -17.333 12.238 1.00 84.31 103 GLN A C 1
ATOM 859 O O . GLN A 1 103 ? -5.085 -17.817 12.388 1.00 84.31 103 GLN A O 1
ATOM 864 N N . PHE A 1 104 ? -6.652 -16.284 12.922 1.00 89.44 104 PHE A N 1
ATOM 865 C CA . PHE A 1 104 ? -5.871 -15.611 13.951 1.00 89.44 104 PHE A CA 1
ATOM 866 C C . PHE A 1 104 ? -6.423 -15.977 15.326 1.00 89.44 104 PHE A C 1
ATOM 868 O O . PHE A 1 104 ? -7.638 -15.984 15.533 1.00 89.44 104 PHE A O 1
ATOM 875 N N . ALA A 1 105 ? -5.539 -16.302 16.268 1.00 89.81 105 ALA A N 1
ATOM 876 C CA . ALA A 1 105 ? -5.951 -16.666 17.616 1.00 89.81 105 ALA A CA 1
ATOM 877 C C . ALA A 1 105 ? -6.522 -15.441 18.350 1.00 89.81 105 ALA A C 1
ATOM 879 O O . ALA A 1 105 ? -5.901 -14.378 18.385 1.00 89.81 105 ALA A O 1
ATOM 880 N N . ALA A 1 106 ? -7.691 -15.595 18.979 1.00 87.06 106 ALA A N 1
ATOM 881 C CA . ALA A 1 106 ? -8.381 -14.490 19.649 1.00 87.06 106 ALA A CA 1
ATOM 882 C C . ALA A 1 106 ? -7.537 -13.841 20.762 1.00 87.06 106 ALA A C 1
ATOM 884 O O . ALA A 1 106 ? -7.557 -12.621 20.915 1.00 87.06 106 ALA A O 1
ATOM 885 N N . LEU A 1 107 ? -6.760 -14.644 21.504 1.00 91.25 107 LEU A N 1
ATOM 886 C CA . LEU A 1 107 ? -5.847 -14.147 22.539 1.00 91.25 107 LEU A CA 1
ATOM 887 C C . LEU A 1 107 ? -4.756 -13.242 21.951 1.00 91.25 107 LEU A C 1
ATOM 889 O O . LEU A 1 107 ? -4.537 -12.154 22.474 1.00 91.25 107 LEU A O 1
ATOM 893 N N . THR A 1 108 ? -4.145 -13.640 20.830 1.00 92.12 108 THR A N 1
ATOM 894 C CA . THR A 1 108 ? -3.141 -12.837 20.112 1.00 92.12 108 THR A CA 1
ATOM 895 C C . THR A 1 108 ? -3.735 -11.529 19.588 1.00 92.12 108 THR A C 1
ATOM 897 O O . THR A 1 108 ? -3.112 -10.477 19.675 1.00 92.12 108 THR A O 1
ATOM 900 N N . MET A 1 109 ? -4.973 -11.565 19.088 1.00 94.69 109 MET A N 1
ATOM 901 C CA . MET A 1 109 ? -5.642 -10.399 18.500 1.00 94.69 109 MET A CA 1
ATOM 902 C C . MET A 1 109 ? -6.227 -9.421 19.533 1.00 94.69 109 MET A C 1
ATOM 904 O O . MET A 1 109 ? -6.639 -8.322 19.156 1.00 94.69 109 MET A O 1
ATOM 908 N N . ARG A 1 110 ? -6.263 -9.778 20.827 1.00 94.38 110 ARG A N 1
ATOM 909 C CA . ARG A 1 110 ? -6.934 -8.998 21.884 1.00 94.38 110 ARG A CA 1
ATOM 910 C C . ARG A 1 110 ? -6.426 -7.558 21.986 1.00 94.38 110 ARG A C 1
ATOM 912 O O . ARG A 1 110 ? -7.217 -6.637 22.153 1.00 94.38 110 ARG A O 1
ATOM 919 N N . GLU A 1 111 ? -5.121 -7.349 21.866 1.00 94.38 111 GLU A N 1
ATOM 920 C CA . GLU A 1 111 ? -4.507 -6.013 21.967 1.00 94.38 111 GLU A CA 1
ATOM 921 C C . GLU A 1 111 ? -4.585 -5.206 20.659 1.00 94.38 111 GLU A C 1
ATOM 923 O O . GLU A 1 111 ? -4.323 -4.002 20.637 1.00 94.38 111 GLU A O 1
ATOM 928 N N . TYR A 1 112 ? -5.004 -5.857 19.572 1.00 96.75 112 TYR A N 1
ATOM 929 C CA . TYR A 1 112 ? -5.138 -5.283 18.233 1.00 96.75 112 TYR A CA 1
ATOM 930 C C . TYR A 1 112 ? -6.582 -4.913 17.878 1.00 96.75 112 TYR A C 1
ATOM 932 O O . TYR A 1 112 ? -6.875 -4.597 16.716 1.00 96.75 112 TYR A O 1
ATOM 940 N N . LEU A 1 113 ? -7.489 -4.972 18.859 1.00 94.94 113 LEU A N 1
ATOM 941 C CA . LEU A 1 113 ? -8.908 -4.712 18.656 1.00 94.94 113 LEU A CA 1
ATOM 942 C C . LEU A 1 113 ? -9.130 -3.341 17.993 1.00 94.94 113 LEU A C 1
ATOM 944 O O . LEU A 1 113 ? -8.533 -2.342 18.411 1.00 94.94 113 LEU A O 1
ATOM 948 N N . PRO A 1 114 ? -9.987 -3.269 16.960 1.00 94.88 114 PRO A N 1
ATOM 949 C CA . PRO A 1 114 ? -10.314 -2.003 16.327 1.00 94.88 114 PRO A CA 1
ATOM 950 C C . PRO A 1 114 ? -11.071 -1.093 17.298 1.00 94.88 114 PRO A C 1
ATOM 952 O O . PRO A 1 114 ? -11.844 -1.549 18.147 1.00 94.88 114 PRO A O 1
ATOM 955 N N . ASN A 1 115 ? -10.902 0.222 17.143 1.00 94.31 115 ASN A N 1
ATOM 956 C CA . ASN A 1 115 ? -11.718 1.173 17.888 1.00 94.31 115 ASN A CA 1
ATOM 957 C C . ASN A 1 115 ? -13.153 1.156 17.329 1.00 94.31 115 ASN A C 1
ATOM 959 O O . ASN A 1 115 ? -13.393 1.510 16.179 1.00 94.31 115 ASN A O 1
ATOM 963 N N . LEU A 1 116 ? -14.113 0.758 18.160 1.00 94.25 116 LEU A N 1
ATOM 964 C CA . LEU A 1 116 ? -15.529 0.664 17.801 1.00 94.25 116 LEU A CA 1
ATOM 965 C C . LEU A 1 116 ? -16.347 1.899 18.238 1.00 94.25 116 LEU A C 1
ATOM 967 O O . LEU A 1 116 ? -17.578 1.877 18.240 1.00 94.25 116 LEU A O 1
ATOM 971 N N . GLU A 1 117 ? -15.714 2.991 18.658 1.00 93.31 117 GLU A N 1
ATOM 972 C CA . GLU A 1 117 ? -16.385 4.269 18.925 1.00 93.31 117 GLU A CA 1
ATOM 973 C C . GLU A 1 117 ? -16.989 4.866 17.657 1.00 93.31 117 GLU A C 1
ATOM 975 O O . GLU A 1 117 ? -16.652 4.474 16.543 1.00 93.31 117 GLU A O 1
ATOM 980 N N . ALA A 1 118 ? -17.902 5.826 17.815 1.00 92.50 118 ALA A N 1
ATOM 981 C CA . ALA A 1 118 ? -18.447 6.559 16.679 1.00 92.50 118 ALA A CA 1
ATOM 982 C C . ALA A 1 118 ? -17.323 7.260 15.893 1.00 92.50 118 ALA A C 1
ATOM 984 O O . ALA A 1 118 ? -16.434 7.861 16.495 1.00 92.50 118 ALA A O 1
ATOM 985 N N . ARG A 1 119 ? -17.401 7.242 14.552 1.00 93.25 119 ARG A N 1
ATOM 986 C CA . ARG A 1 119 ? -16.371 7.814 13.660 1.00 93.25 119 ARG A CA 1
ATOM 987 C C . ARG A 1 119 ? -15.913 9.215 14.058 1.00 93.25 119 ARG A C 1
ATOM 989 O O . ARG A 1 119 ? -14.722 9.480 13.999 1.00 93.25 119 ARG A O 1
ATOM 996 N N . ARG A 1 120 ? -16.834 10.097 14.463 1.00 93.94 120 ARG A N 1
ATOM 997 C CA . ARG A 1 120 ? -16.499 11.464 14.890 1.00 93.94 120 ARG A CA 1
ATOM 998 C C . ARG A 1 120 ? -15.559 11.461 16.098 1.00 93.94 120 ARG A C 1
ATOM 1000 O O . ARG A 1 120 ? -14.459 11.976 15.992 1.00 93.94 120 ARG A O 1
ATOM 1007 N N . ALA A 1 121 ? -15.944 10.779 17.177 1.00 95.12 121 ALA A N 1
ATOM 1008 C CA . ALA A 1 121 ? -15.117 10.657 18.379 1.00 95.12 121 ALA A CA 1
ATOM 1009 C C . ALA A 1 121 ? -13.766 9.983 18.088 1.00 95.12 121 ALA A C 1
ATOM 1011 O O . ALA A 1 121 ? -12.733 10.401 18.607 1.00 95.12 121 ALA A O 1
ATOM 1012 N N . TYR A 1 122 ? -13.761 8.972 17.215 1.00 95.38 122 TYR A N 1
ATOM 1013 C CA . TYR A 1 122 ? -12.527 8.344 16.756 1.00 95.38 122 TYR A CA 1
ATOM 1014 C C . TYR A 1 122 ? -11.615 9.340 16.017 1.00 95.38 122 TYR A C 1
ATOM 1016 O O . TYR A 1 122 ? -10.430 9.417 16.329 1.00 95.38 122 TYR A O 1
ATOM 1024 N N . ILE A 1 123 ? -12.149 10.125 15.073 1.00 95.19 123 ILE A N 1
ATOM 1025 C CA . ILE A 1 123 ? -11.376 11.136 14.332 1.00 95.19 123 ILE A CA 1
ATOM 1026 C C . ILE A 1 123 ? -10.830 12.199 15.288 1.00 95.19 123 ILE A C 1
ATOM 1028 O O . ILE A 1 123 ? -9.647 12.527 15.191 1.00 95.19 123 ILE A O 1
ATOM 1032 N N . ASP A 1 124 ? -11.648 12.675 16.229 1.00 95.81 124 ASP A N 1
ATOM 1033 C CA . ASP A 1 124 ? -11.243 13.664 17.230 1.00 95.81 124 ASP A CA 1
ATOM 1034 C C . ASP A 1 124 ? -10.061 13.127 18.057 1.00 95.81 124 ASP A C 1
ATOM 1036 O O . ASP A 1 124 ? -9.026 13.781 18.156 1.00 95.81 124 ASP A O 1
ATOM 1040 N N . ARG A 1 125 ? -10.129 11.879 18.540 1.00 94.19 125 ARG A N 1
ATOM 1041 C CA . ARG A 1 125 ? -9.015 11.234 19.265 1.00 94.19 125 ARG A CA 1
ATOM 1042 C C . ARG A 1 125 ? -7.781 10.970 18.418 1.00 94.19 125 ARG A C 1
ATOM 1044 O O . ARG A 1 125 ? -6.667 10.975 18.931 1.00 94.19 125 ARG A O 1
ATOM 1051 N N . VAL A 1 126 ? -7.946 10.667 17.135 1.00 95.69 126 VAL A N 1
ATOM 1052 C CA . VAL A 1 126 ? -6.790 10.526 16.248 1.00 95.69 126 VAL A CA 1
ATOM 1053 C C . VAL A 1 126 ? -6.111 11.879 16.060 1.00 95.69 126 VAL A C 1
ATOM 1055 O O . VAL A 1 126 ? -4.886 11.937 16.084 1.00 95.69 126 VAL A O 1
ATOM 1058 N N . SER A 1 127 ? -6.883 12.963 15.947 1.00 95.75 127 SER A N 1
ATOM 1059 C CA . SER A 1 127 ? -6.349 14.311 15.730 1.00 95.75 127 SER A CA 1
ATOM 1060 C C . SER A 1 127 ? -5.493 14.843 16.886 1.00 95.75 127 SER A C 1
ATOM 1062 O O . SER A 1 127 ? -4.632 15.687 16.658 1.00 95.75 127 SER A O 1
ATOM 1064 N N . THR A 1 128 ? -5.658 14.316 18.105 1.00 96.38 128 THR A N 1
ATOM 1065 C CA . THR A 1 128 ? -4.842 14.713 19.265 1.00 96.38 128 THR A CA 1
ATOM 1066 C C . THR A 1 128 ? -3.466 14.040 19.307 1.00 96.38 128 THR A C 1
ATOM 1068 O O . THR A 1 128 ? -2.610 14.466 20.078 1.00 96.38 128 THR A O 1
ATOM 1071 N N . SER A 1 129 ? -3.227 12.988 18.514 1.00 97.56 129 SER A N 1
ATOM 1072 C CA . SER A 1 129 ? -1.943 12.277 18.469 1.00 97.56 129 SER A CA 1
ATOM 1073 C C . SER A 1 129 ? -1.186 12.613 17.190 1.00 97.56 129 SER A C 1
ATOM 1075 O O . SER A 1 129 ? -1.570 12.179 16.104 1.00 97.56 129 SER A O 1
ATOM 1077 N N . LYS A 1 130 ? -0.054 13.320 17.320 1.00 97.94 130 LYS A N 1
ATOM 1078 C CA . LYS A 1 130 ? 0.846 13.616 16.189 1.00 97.94 130 LYS A CA 1
ATOM 1079 C C . LYS A 1 130 ? 1.250 12.344 15.434 1.00 97.94 130 LYS A C 1
ATOM 1081 O O . LYS A 1 130 ? 1.266 12.340 14.208 1.00 97.94 130 LYS A O 1
ATOM 1086 N N . PHE A 1 131 ? 1.497 11.257 16.168 1.00 98.44 131 PHE A N 1
ATOM 1087 C CA . PHE A 1 131 ? 1.844 9.951 15.611 1.00 98.44 131 PHE A CA 1
ATOM 1088 C C . PHE A 1 131 ? 0.738 9.400 14.699 1.00 98.44 131 PHE A C 1
ATOM 1090 O O . PHE A 1 131 ? 0.976 9.070 13.538 1.00 98.44 131 PHE A O 1
ATOM 1097 N N . ARG A 1 132 ? -0.508 9.374 15.184 1.00 97.81 132 ARG A N 1
ATOM 1098 C CA . ARG A 1 132 ? -1.651 8.846 14.419 1.00 97.81 132 ARG A CA 1
ATOM 1099 C C . ARG A 1 132 ? -2.055 9.765 13.264 1.00 97.81 132 ARG A C 1
ATOM 1101 O O . ARG A 1 132 ? -2.501 9.279 12.223 1.00 97.81 132 ARG A O 1
ATOM 1108 N N . VAL A 1 133 ? -1.887 11.081 13.425 1.00 97.94 133 VAL A N 1
ATOM 1109 C CA . VAL A 1 133 ? -2.085 12.065 12.349 1.00 97.94 133 VAL A CA 1
ATOM 1110 C C . VAL A 1 133 ? -1.120 11.803 11.198 1.00 97.94 133 VAL A C 1
ATOM 1112 O O . VAL A 1 133 ? -1.586 11.683 10.068 1.00 97.94 133 VAL A O 1
ATOM 1115 N N . ALA A 1 134 ? 0.177 11.623 11.468 1.00 98.12 134 ALA A N 1
ATOM 1116 C CA . ALA A 1 134 ? 1.167 11.347 10.426 1.00 98.12 134 ALA A CA 1
ATOM 1117 C C . ALA A 1 134 ? 0.814 10.092 9.610 1.00 98.12 134 ALA A C 1
ATOM 1119 O O . ALA A 1 134 ? 0.799 10.144 8.383 1.00 98.12 134 ALA A O 1
ATOM 1120 N N . ILE A 1 135 ? 0.410 9.002 10.275 1.00 97.88 135 ILE A N 1
ATOM 1121 C CA . ILE A 1 135 ? -0.063 7.774 9.611 1.00 97.88 135 ILE A CA 1
ATOM 1122 C C . ILE A 1 135 ? -1.249 8.073 8.679 1.00 97.88 135 ILE A C 1
ATOM 1124 O O . ILE A 1 135 ? -1.259 7.660 7.518 1.00 97.88 135 ILE A O 1
ATOM 1128 N N . ARG A 1 136 ? -2.254 8.823 9.151 1.00 96.81 136 ARG A N 1
ATOM 1129 C CA . ARG A 1 136 ? -3.427 9.174 8.333 1.00 96.81 136 ARG A CA 1
ATOM 1130 C C . ARG A 1 136 ? -3.087 10.077 7.155 1.00 96.81 136 ARG A C 1
ATOM 1132 O O . ARG A 1 136 ? -3.656 9.893 6.080 1.00 96.81 136 ARG A O 1
ATOM 1139 N N . GLU A 1 137 ? -2.199 11.043 7.344 1.00 96.69 137 GLU A N 1
ATOM 1140 C CA . GLU A 1 137 ? -1.741 11.921 6.269 1.00 96.69 137 GLU A CA 1
ATOM 1141 C C . GLU A 1 137 ? -0.984 11.134 5.199 1.00 96.69 137 GLU A C 1
ATOM 1143 O O . GLU A 1 137 ? -1.251 11.314 4.012 1.00 96.69 137 GLU A O 1
ATOM 1148 N N . SER A 1 138 ? -0.125 10.197 5.601 1.00 97.56 138 SER A N 1
ATOM 1149 C CA . SER A 1 138 ? 0.571 9.288 4.689 1.00 97.56 138 SER A CA 1
ATOM 1150 C C . SER A 1 138 ? -0.397 8.410 3.886 1.00 97.56 138 SER A C 1
ATOM 1152 O O . SER A 1 138 ? -0.248 8.282 2.668 1.00 97.56 138 SER A O 1
ATOM 1154 N N . ILE A 1 139 ? -1.451 7.877 4.520 1.00 96.88 139 ILE A N 1
ATOM 1155 C CA . ILE A 1 139 ? -2.525 7.151 3.816 1.00 96.88 139 ILE A CA 1
ATOM 1156 C C . ILE A 1 139 ? -3.247 8.065 2.823 1.00 96.88 139 ILE A C 1
ATOM 1158 O O . ILE A 1 139 ? -3.540 7.643 1.706 1.00 96.88 139 ILE A O 1
ATOM 1162 N N . ALA A 1 140 ? -3.560 9.303 3.215 1.00 95.94 140 ALA A N 1
ATOM 1163 C CA . ALA A 1 140 ? -4.278 10.249 2.366 1.00 95.94 140 ALA A CA 1
ATOM 1164 C C . ALA A 1 140 ? -3.452 10.662 1.137 1.00 95.94 140 ALA A C 1
ATOM 1166 O O . ALA A 1 140 ? -3.985 10.663 0.024 1.00 95.94 140 ALA A O 1
ATOM 1167 N N . LEU A 1 141 ? -2.157 10.942 1.323 1.00 96.06 141 LEU A N 1
ATOM 1168 C CA . LEU A 1 141 ? -1.218 11.247 0.240 1.00 96.06 141 LEU A CA 1
ATOM 1169 C C . LEU A 1 141 ? -1.149 10.109 -0.777 1.00 96.06 141 LEU A C 1
ATOM 1171 O O . LEU A 1 141 ? -1.171 10.362 -1.975 1.00 96.06 141 LEU A O 1
ATOM 1175 N N . LEU A 1 142 ? -1.147 8.860 -0.312 1.00 96.56 142 LEU A N 1
ATOM 1176 C CA . LEU A 1 142 ? -1.052 7.670 -1.159 1.00 96.56 142 LEU A CA 1
ATOM 1177 C C . LEU A 1 142 ? -2.407 7.007 -1.430 1.00 96.56 142 LEU A C 1
ATOM 1179 O O . LEU A 1 142 ? -2.469 5.821 -1.746 1.00 96.56 142 LEU A O 1
ATOM 1183 N N . ASN A 1 143 ? -3.515 7.740 -1.312 1.00 96.00 143 ASN A N 1
ATOM 1184 C CA . ASN A 1 143 ? -4.841 7.183 -1.552 1.00 96.00 143 ASN A CA 1
ATOM 1185 C C . ASN A 1 143 ? -5.154 7.136 -3.063 1.00 96.00 143 ASN A C 1
ATOM 1187 O O . ASN A 1 143 ? -5.413 8.192 -3.646 1.00 96.00 143 ASN A O 1
ATOM 1191 N N . PRO A 1 144 ? -5.230 5.957 -3.709 1.00 94.62 144 PRO A N 1
ATOM 1192 C CA . PRO A 1 144 ? -5.491 5.843 -5.149 1.00 94.62 144 PRO A CA 1
ATOM 1193 C C . PRO A 1 144 ? -6.939 6.184 -5.535 1.00 94.62 144 PRO A C 1
ATOM 1195 O O . PRO A 1 144 ? -7.241 6.387 -6.709 1.00 94.62 144 PRO A O 1
ATOM 1198 N N . PHE A 1 145 ? -7.854 6.253 -4.563 1.00 92.00 145 PHE A N 1
ATOM 1199 C CA . PHE A 1 145 ? -9.244 6.657 -4.788 1.00 92.00 145 PHE A CA 1
ATOM 1200 C C . PHE A 1 145 ? -9.430 8.179 -4.766 1.00 92.00 145 PHE A C 1
ATOM 1202 O O . PHE A 1 145 ? -10.507 8.673 -5.094 1.00 92.00 145 PHE A O 1
ATOM 1209 N N . SER A 1 146 ? -8.392 8.922 -4.377 1.00 93.50 146 SER A N 1
ATOM 1210 C CA . SER A 1 146 ? -8.398 10.379 -4.354 1.00 93.50 146 SER A CA 1
ATOM 1211 C C . SER A 1 146 ? -8.309 10.949 -5.780 1.00 93.50 146 SER A C 1
ATOM 1213 O O . SER A 1 146 ? -7.401 10.568 -6.525 1.00 93.50 146 SER A O 1
ATOM 1215 N N . PRO A 1 147 ? -9.186 11.890 -6.190 1.00 91.25 147 PRO A N 1
ATOM 1216 C CA . PRO A 1 147 ? -9.095 12.547 -7.497 1.00 91.25 147 PRO A CA 1
ATOM 1217 C C . PRO A 1 147 ? -7.760 13.261 -7.747 1.00 91.25 147 PRO A C 1
ATOM 1219 O O . PRO A 1 147 ? -7.356 13.402 -8.902 1.00 91.25 147 PRO A O 1
ATOM 1222 N N . GLN A 1 148 ? -7.076 13.684 -6.682 1.00 90.56 148 GLN A N 1
ATOM 1223 C CA . GLN A 1 148 ? -5.754 14.310 -6.726 1.00 90.56 148 GLN A CA 1
ATOM 1224 C C . GLN A 1 148 ? -4.643 13.308 -7.101 1.00 90.56 148 GLN A C 1
ATOM 1226 O O . GLN A 1 148 ? -3.605 13.707 -7.619 1.00 90.56 148 GLN A O 1
ATOM 1231 N N . ASN A 1 149 ? -4.888 12.003 -6.939 1.00 92.81 149 ASN A N 1
ATOM 1232 C CA . ASN A 1 149 ? -3.897 10.935 -7.095 1.00 92.81 149 ASN A CA 1
ATOM 1233 C C . ASN A 1 149 ? -4.100 10.079 -8.358 1.00 92.81 149 ASN A C 1
ATOM 1235 O O . ASN A 1 149 ? -3.653 8.935 -8.418 1.00 92.81 149 ASN A O 1
ATOM 1239 N N . LYS A 1 150 ? -4.728 10.617 -9.415 1.00 86.75 150 LYS A N 1
ATOM 1240 C CA . LYS A 1 150 ? -4.968 9.888 -10.685 1.00 86.75 150 LYS A CA 1
ATOM 1241 C C . LYS A 1 150 ? -3.699 9.311 -11.334 1.00 86.75 150 LYS A C 1
ATOM 1243 O O . LYS A 1 150 ? -3.790 8.358 -12.099 1.00 86.75 150 LYS A O 1
ATOM 1248 N N . GLY A 1 151 ? -2.531 9.894 -11.056 1.00 90.50 151 GLY A N 1
ATOM 1249 C CA . GLY A 1 151 ? -1.232 9.441 -11.562 1.00 90.50 151 GLY A CA 1
ATOM 1250 C C . GLY A 1 151 ? -0.506 8.429 -10.671 1.00 90.50 151 GLY A C 1
ATOM 1251 O O . GLY A 1 151 ? 0.615 8.056 -11.009 1.00 90.50 151 GLY A O 1
ATOM 1252 N N . LEU A 1 152 ? -1.101 8.001 -9.553 1.00 95.19 152 LEU A N 1
ATOM 1253 C CA . LEU A 1 152 ? -0.452 7.101 -8.596 1.00 95.19 152 LEU A CA 1
ATOM 1254 C C . LEU A 1 152 ? -0.303 5.673 -9.143 1.00 95.19 152 LEU A C 1
ATOM 1256 O O . LEU A 1 152 ? 0.672 4.998 -8.837 1.00 95.19 152 LEU A O 1
ATOM 1260 N N . GLU A 1 153 ? -1.246 5.218 -9.973 1.00 95.56 153 GLU A N 1
ATOM 1261 C CA . GLU A 1 153 ? -1.279 3.826 -10.428 1.00 95.56 153 GLU A CA 1
ATOM 1262 C C . GLU A 1 153 ? -0.325 3.553 -11.604 1.00 95.56 153 GLU A C 1
ATOM 1264 O O . GLU A 1 153 ? -0.529 3.989 -12.742 1.00 95.56 153 GLU A O 1
ATOM 1269 N N . VAL A 1 154 ? 0.707 2.771 -11.316 1.00 95.75 154 VAL A N 1
ATOM 1270 C CA . VAL A 1 154 ? 1.651 2.147 -12.235 1.00 95.75 154 VAL A CA 1
ATOM 1271 C C . VAL A 1 154 ? 1.274 0.661 -12.386 1.00 95.75 154 VAL A C 1
ATOM 1273 O O . VAL A 1 154 ? 1.012 -0.013 -11.394 1.00 95.75 154 VAL A O 1
ATOM 1276 N N . PRO A 1 155 ? 1.202 0.106 -13.604 1.00 94.00 155 PRO A N 1
ATOM 1277 C CA . PRO A 1 155 ? 0.942 -1.314 -13.789 1.00 94.00 155 PRO A CA 1
ATOM 1278 C C . PRO A 1 155 ? 2.121 -2.153 -13.278 1.00 94.00 155 PRO A C 1
ATOM 1280 O O . PRO A 1 155 ? 3.271 -1.849 -13.563 1.00 94.00 155 PRO A O 1
ATOM 1283 N N . GLU A 1 156 ? 1.834 -3.249 -12.575 1.00 92.88 156 GLU A N 1
ATOM 1284 C CA . GLU A 1 156 ? 2.859 -4.239 -12.185 1.00 92.88 156 GLU A CA 1
ATOM 1285 C C . GLU A 1 156 ? 3.392 -5.033 -13.391 1.00 92.88 156 GLU A C 1
ATOM 1287 O O . GLU A 1 156 ? 4.502 -5.570 -13.361 1.00 92.88 156 GLU A O 1
ATOM 1292 N N . ILE A 1 157 ? 2.566 -5.134 -14.440 1.00 93.50 157 ILE A N 1
ATOM 1293 C CA . ILE A 1 157 ? 2.857 -5.799 -15.709 1.00 93.50 157 ILE A CA 1
ATOM 1294 C C . ILE A 1 157 ? 2.404 -4.882 -16.841 1.00 93.50 157 ILE A C 1
ATOM 1296 O O . ILE A 1 157 ? 1.220 -4.548 -16.934 1.00 93.50 157 ILE A O 1
ATOM 1300 N N . GLU A 1 158 ? 3.320 -4.523 -17.733 1.00 93.81 158 GLU A N 1
ATOM 1301 C CA . GLU A 1 158 ? 3.038 -3.665 -18.883 1.00 93.81 158 GLU A CA 1
ATOM 1302 C C . GLU A 1 158 ? 3.646 -4.249 -20.153 1.00 93.81 158 GLU A C 1
ATOM 1304 O O . GLU A 1 158 ? 4.743 -4.809 -20.140 1.00 93.81 158 GLU A O 1
ATOM 1309 N N . HIS A 1 159 ? 2.912 -4.116 -21.258 1.00 91.62 159 HIS A N 1
ATOM 1310 C CA . HIS A 1 159 ? 3.338 -4.605 -22.559 1.00 91.62 159 HIS A CA 1
ATOM 1311 C C . HIS A 1 159 ? 3.684 -3.437 -23.473 1.00 91.62 159 HIS A C 1
ATOM 1313 O O . HIS A 1 159 ? 2.905 -2.497 -23.615 1.00 91.62 159 HIS A O 1
ATOM 1319 N N . PHE A 1 160 ? 4.814 -3.552 -24.156 1.00 89.94 160 PHE A N 1
ATOM 1320 C CA . PHE A 1 160 ? 5.301 -2.588 -25.129 1.00 89.94 160 PHE A CA 1
ATOM 1321 C C . PHE A 1 160 ? 5.319 -3.208 -26.525 1.00 89.94 160 PHE A C 1
ATOM 1323 O O . PHE A 1 160 ? 5.477 -4.422 -26.698 1.00 89.94 160 PHE A O 1
ATOM 1330 N N . ALA A 1 161 ? 5.140 -2.367 -27.540 1.00 87.56 161 ALA A N 1
ATOM 1331 C CA . ALA A 1 161 ? 5.244 -2.788 -28.926 1.00 87.56 161 ALA A CA 1
ATOM 1332 C C . ALA A 1 161 ? 6.684 -3.207 -29.261 1.00 87.56 161 ALA A C 1
ATOM 1334 O O . ALA A 1 161 ? 7.656 -2.729 -28.676 1.00 87.56 161 ALA A O 1
ATOM 1335 N N . VAL A 1 162 ? 6.827 -4.085 -30.250 1.00 82.31 162 VAL A N 1
ATOM 1336 C CA . VAL A 1 162 ? 8.149 -4.425 -30.795 1.00 82.31 162 VAL A CA 1
ATOM 1337 C C . VAL A 1 162 ? 8.762 -3.240 -31.538 1.00 82.31 162 VAL A C 1
ATOM 1339 O O . VAL A 1 162 ? 9.976 -3.085 -31.534 1.00 82.31 162 VAL A O 1
ATOM 1342 N N . ASN A 1 163 ? 7.927 -2.390 -32.146 1.00 82.00 163 ASN A N 1
ATOM 1343 C CA . ASN A 1 163 ? 8.383 -1.184 -32.823 1.00 82.00 163 ASN A CA 1
ATOM 1344 C C . ASN A 1 163 ? 9.019 -0.211 -31.806 1.00 82.00 163 ASN A C 1
ATOM 1346 O O . ASN A 1 163 ? 8.300 0.284 -30.927 1.00 82.00 163 ASN A O 1
ATOM 1350 N N . PRO A 1 164 ? 10.318 0.119 -31.947 1.00 77.44 164 PRO A N 1
ATOM 1351 C CA . PRO A 1 164 ? 11.006 0.972 -30.988 1.00 77.44 164 PRO A CA 1
ATOM 1352 C C . PRO A 1 164 ? 10.417 2.380 -30.864 1.00 77.44 164 PRO A C 1
ATOM 1354 O O . PRO A 1 164 ? 10.339 2.932 -29.770 1.00 77.44 164 PRO A O 1
ATOM 1357 N N . VAL A 1 165 ? 9.942 2.966 -31.965 1.00 79.31 165 VAL A N 1
ATOM 1358 C CA . VAL A 1 165 ? 9.389 4.330 -31.968 1.00 79.31 165 VAL A CA 1
ATOM 1359 C C . VAL A 1 165 ? 8.120 4.402 -31.115 1.00 79.31 165 VAL A C 1
ATOM 1361 O O . VAL A 1 165 ? 7.967 5.308 -30.295 1.00 79.31 165 VAL A O 1
ATOM 1364 N N . GLN A 1 166 ? 7.235 3.408 -31.246 1.00 81.56 166 GLN A N 1
ATOM 1365 C CA . GLN A 1 166 ? 5.997 3.340 -30.459 1.00 81.56 166 GLN A CA 1
ATOM 1366 C C . GLN A 1 166 ? 6.291 3.159 -28.963 1.00 81.56 166 GLN A C 1
ATOM 1368 O O . GLN A 1 166 ? 5.661 3.794 -28.114 1.00 81.56 166 GLN A O 1
ATOM 1373 N N . SER A 1 167 ? 7.284 2.335 -28.636 1.00 86.94 167 SER A N 1
ATOM 1374 C CA . SER A 1 167 ? 7.609 1.999 -27.252 1.00 86.94 167 SER A CA 1
ATOM 1375 C C . SER A 1 167 ? 8.404 3.088 -26.532 1.00 86.94 167 SER A C 1
ATOM 1377 O O . SER A 1 167 ? 8.150 3.306 -25.350 1.00 86.94 167 SER A O 1
ATOM 1379 N N . THR A 1 168 ? 9.276 3.840 -27.214 1.00 87.25 168 THR A N 1
ATOM 1380 C CA . THR A 1 168 ? 10.044 4.948 -26.610 1.00 87.25 168 THR A CA 1
ATOM 1381 C C . THR A 1 168 ? 9.136 5.979 -25.940 1.00 87.25 168 THR A C 1
ATOM 1383 O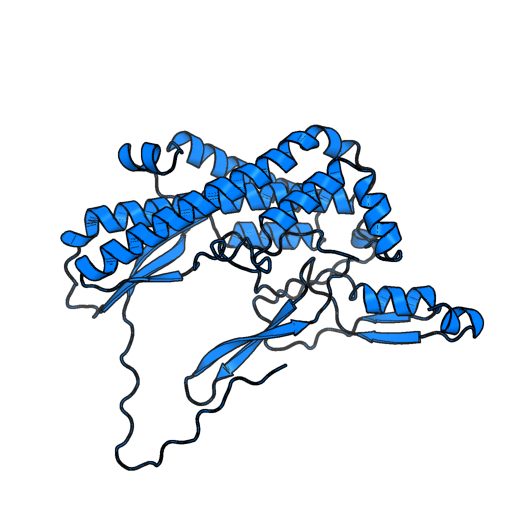 O . THR A 1 168 ? 9.347 6.323 -24.778 1.00 87.25 168 THR A O 1
ATOM 1386 N N . SER A 1 169 ? 8.074 6.424 -26.622 1.00 88.94 169 SER A N 1
ATOM 1387 C CA . SER A 1 169 ? 7.116 7.384 -26.048 1.00 88.94 169 SER A CA 1
ATOM 1388 C C . SER A 1 169 ? 6.433 6.850 -24.779 1.00 88.94 169 SER A C 1
ATOM 1390 O O . SER A 1 169 ? 6.304 7.563 -23.782 1.00 88.94 169 SER A O 1
ATOM 1392 N N . SER A 1 170 ? 6.055 5.568 -24.785 1.00 91.44 170 SER A N 1
ATOM 1393 C CA . SER A 1 170 ? 5.393 4.911 -23.655 1.00 91.44 170 SER A CA 1
ATOM 1394 C C . SER A 1 170 ? 6.345 4.730 -22.471 1.00 91.44 170 SER A C 1
ATOM 1396 O O . SER A 1 170 ? 5.966 4.999 -21.332 1.00 91.44 170 SER A O 1
ATOM 1398 N N . VAL A 1 171 ? 7.598 4.349 -22.738 1.00 92.25 171 VAL A N 1
ATOM 1399 C CA . VAL A 1 171 ? 8.652 4.216 -21.723 1.00 92.25 171 VAL A CA 1
ATOM 1400 C C . VAL A 1 171 ? 8.935 5.564 -21.061 1.00 92.25 171 VAL A C 1
ATOM 1402 O O . VAL A 1 171 ? 8.918 5.646 -19.835 1.00 92.25 171 VAL A O 1
ATOM 1405 N N . LEU A 1 172 ? 9.121 6.636 -21.838 1.00 92.00 172 LEU A N 1
ATOM 1406 C CA . LEU A 1 172 ? 9.374 7.975 -21.291 1.00 92.00 172 LEU A CA 1
ATOM 1407 C C . LEU A 1 172 ? 8.211 8.466 -20.421 1.00 92.00 172 LEU A C 1
ATOM 1409 O O . LEU A 1 172 ? 8.429 8.922 -19.297 1.00 92.00 172 LEU A O 1
ATOM 1413 N N . LYS A 1 173 ? 6.967 8.300 -20.892 1.00 93.94 173 LYS A N 1
ATOM 1414 C CA . LYS A 1 173 ? 5.764 8.627 -20.112 1.00 93.94 173 LYS A CA 1
ATOM 1415 C C . LYS A 1 173 ? 5.725 7.859 -18.787 1.00 93.94 173 LYS A C 1
ATOM 1417 O O . LYS A 1 173 ? 5.384 8.429 -17.748 1.00 93.94 173 LYS A O 1
ATOM 1422 N N . ARG A 1 174 ? 6.076 6.571 -18.814 1.00 94.62 174 ARG A N 1
ATOM 1423 C CA . ARG A 1 174 ? 6.099 5.713 -17.627 1.00 94.62 174 ARG A CA 1
ATOM 1424 C C . ARG A 1 174 ? 7.193 6.126 -16.643 1.00 94.62 174 ARG A C 1
ATOM 1426 O O . ARG A 1 174 ? 6.901 6.238 -15.457 1.00 94.62 174 ARG A O 1
ATOM 1433 N N . LEU A 1 175 ? 8.403 6.420 -17.116 1.00 94.38 175 LEU A N 1
ATOM 1434 C CA . LEU A 1 175 ? 9.505 6.920 -16.284 1.00 94.38 175 LEU A CA 1
ATOM 1435 C C . LEU A 1 175 ? 9.141 8.244 -15.594 1.00 94.38 175 LEU A C 1
ATOM 1437 O O . LEU A 1 175 ? 9.331 8.384 -14.388 1.00 94.38 175 LEU A O 1
ATOM 1441 N N . GLN A 1 176 ? 8.525 9.181 -16.323 1.00 94.44 176 GLN A N 1
ATOM 1442 C CA . GLN A 1 176 ? 8.019 10.435 -15.750 1.00 94.44 176 GLN A CA 1
ATOM 1443 C C . GLN A 1 176 ? 6.920 10.208 -14.704 1.00 94.44 176 GLN A C 1
ATOM 1445 O O . GLN A 1 176 ? 6.802 10.961 -13.738 1.00 94.44 176 GLN A O 1
ATOM 1450 N N . GLN A 1 177 ? 6.065 9.198 -14.889 1.00 96.06 177 GLN A N 1
ATOM 1451 C CA . GLN A 1 177 ? 5.078 8.832 -13.876 1.00 96.06 177 GLN A CA 1
ATOM 1452 C C . GLN A 1 177 ? 5.748 8.249 -12.626 1.00 96.06 177 GLN A C 1
ATOM 1454 O O . GLN A 1 177 ? 5.437 8.698 -11.530 1.00 96.06 177 GLN A O 1
ATOM 1459 N N . ILE A 1 178 ? 6.692 7.319 -12.784 1.00 95.75 178 ILE A N 1
ATOM 1460 C CA . ILE A 1 178 ? 7.426 6.703 -11.667 1.00 95.75 178 ILE A CA 1
ATOM 1461 C C . ILE A 1 178 ? 8.167 7.758 -10.846 1.00 95.75 178 ILE A C 1
ATOM 1463 O O . ILE A 1 178 ? 8.061 7.744 -9.626 1.00 95.75 178 ILE A O 1
ATOM 1467 N N . SER A 1 179 ? 8.842 8.712 -11.495 1.00 94.31 179 SER A N 1
ATOM 1468 C CA . SER A 1 179 ? 9.525 9.816 -10.807 1.00 94.31 179 SER A CA 1
ATOM 1469 C C . SER A 1 179 ? 8.568 10.624 -9.916 1.00 94.31 179 SER A C 1
ATOM 1471 O O . SER A 1 179 ? 8.851 10.838 -8.738 1.00 94.31 179 SER A O 1
ATOM 1473 N N . ARG A 1 180 ? 7.381 10.981 -10.426 1.00 94.56 180 ARG A N 1
ATOM 1474 C CA . ARG A 1 180 ? 6.349 11.688 -9.642 1.00 94.56 180 ARG A CA 1
ATOM 1475 C C . ARG A 1 180 ? 5.812 10.850 -8.481 1.00 94.56 180 ARG A C 1
ATOM 1477 O O . ARG A 1 180 ? 5.600 11.377 -7.393 1.00 94.56 180 ARG A O 1
ATOM 1484 N N . VAL A 1 181 ? 5.597 9.550 -8.696 1.00 96.44 181 VAL A N 1
ATOM 1485 C CA . VAL A 1 181 ? 5.150 8.639 -7.631 1.00 96.44 181 VAL A CA 1
ATOM 1486 C C . VAL A 1 181 ? 6.220 8.502 -6.548 1.00 96.44 181 VAL A C 1
ATOM 1488 O O . VAL A 1 181 ? 5.890 8.572 -5.370 1.00 96.44 181 VAL A O 1
ATOM 1491 N N . LEU A 1 182 ? 7.497 8.379 -6.920 1.00 95.62 182 LEU A N 1
ATOM 1492 C CA . LEU A 1 182 ? 8.618 8.327 -5.977 1.00 95.62 182 LEU A CA 1
ATOM 1493 C C . LEU A 1 182 ? 8.725 9.604 -5.133 1.00 95.62 182 LEU A C 1
ATOM 1495 O O . LEU A 1 182 ? 8.961 9.506 -3.932 1.00 95.62 182 LEU A O 1
ATOM 1499 N N . GLN A 1 183 ? 8.496 10.782 -5.721 1.00 93.81 183 GLN A N 1
ATOM 1500 C CA . GLN A 1 183 ? 8.445 12.048 -4.978 1.00 93.81 183 GLN A CA 1
ATOM 1501 C C . GLN A 1 183 ? 7.304 12.060 -3.952 1.00 93.81 183 GLN A C 1
ATOM 1503 O O . GLN A 1 183 ? 7.518 12.397 -2.791 1.00 93.81 183 GLN A O 1
ATOM 1508 N N . LEU A 1 184 ? 6.101 11.641 -4.351 1.00 95.00 184 LEU A N 1
ATOM 1509 C CA . LEU A 1 184 ? 4.952 11.577 -3.445 1.00 95.00 184 LEU A CA 1
ATOM 1510 C C . LEU A 1 184 ? 5.156 10.548 -2.320 1.00 95.00 184 LEU A C 1
ATOM 1512 O O . LEU A 1 184 ? 4.813 10.808 -1.168 1.00 95.00 184 LEU A O 1
ATOM 1516 N N . MET A 1 185 ? 5.757 9.400 -2.642 1.00 95.19 185 MET A N 1
ATOM 1517 C CA . MET A 1 185 ? 6.161 8.382 -1.670 1.00 95.19 185 MET A CA 1
ATOM 1518 C C . MET A 1 185 ? 7.203 8.918 -0.685 1.00 95.19 185 MET A C 1
ATOM 1520 O O . MET A 1 185 ? 7.090 8.644 0.505 1.00 95.19 185 MET A O 1
ATOM 1524 N N . ALA A 1 186 ? 8.185 9.697 -1.152 1.00 94.00 186 ALA A N 1
ATOM 1525 C CA . ALA A 1 186 ? 9.193 10.307 -0.287 1.00 94.00 186 ALA A CA 1
ATOM 1526 C C . ALA A 1 186 ? 8.557 11.267 0.730 1.00 94.00 186 ALA A C 1
ATOM 1528 O O . ALA A 1 186 ? 8.858 11.164 1.913 1.00 94.00 186 ALA A O 1
ATOM 1529 N N . LEU A 1 187 ? 7.605 12.107 0.301 1.00 95.50 187 LEU A N 1
ATOM 1530 C CA . LEU A 1 187 ? 6.850 12.991 1.201 1.00 95.50 187 LEU A CA 1
ATOM 1531 C C . LEU A 1 187 ? 6.045 12.208 2.250 1.00 95.50 187 LEU A C 1
ATOM 1533 O O . LEU A 1 187 ? 5.999 12.577 3.422 1.00 95.50 187 LEU A O 1
ATOM 1537 N N . ALA A 1 188 ? 5.392 11.118 1.838 1.00 96.31 188 ALA A N 1
ATOM 1538 C CA . ALA A 1 188 ? 4.628 10.275 2.754 1.00 96.31 188 ALA A CA 1
ATOM 1539 C C . ALA A 1 188 ? 5.534 9.526 3.749 1.00 96.31 188 ALA A C 1
ATOM 1541 O O . ALA A 1 188 ? 5.146 9.343 4.904 1.00 96.31 188 ALA A O 1
ATOM 1542 N N . HIS A 1 189 ? 6.728 9.115 3.317 1.00 94.88 189 HIS A N 1
ATOM 1543 C CA . HIS A 1 189 ? 7.721 8.459 4.165 1.00 94.88 189 HIS A CA 1
ATOM 1544 C C . HIS A 1 189 ? 8.350 9.431 5.163 1.00 94.88 189 HIS A C 1
ATOM 1546 O O . HIS A 1 189 ? 8.413 9.117 6.346 1.00 94.88 189 HIS A O 1
ATOM 1552 N N . GLU A 1 190 ? 8.700 10.644 4.729 1.00 95.62 190 GLU A N 1
ATOM 1553 C CA . GLU A 1 190 ? 9.215 11.703 5.602 1.00 95.62 190 GLU A CA 1
ATOM 1554 C C . GLU A 1 190 ? 8.255 11.995 6.764 1.00 95.62 190 GLU A C 1
ATOM 1556 O O . GLU A 1 190 ? 8.676 12.050 7.919 1.00 95.62 190 GLU A O 1
ATOM 1561 N N . LYS A 1 191 ? 6.943 12.073 6.493 1.00 96.25 191 LYS A N 1
ATOM 1562 C CA . LYS A 1 191 ? 5.924 12.225 7.545 1.00 96.25 191 LYS A CA 1
ATOM 1563 C C . LYS A 1 191 ? 5.993 11.123 8.602 1.00 96.25 191 LYS A C 1
ATOM 1565 O O . LYS A 1 191 ? 5.884 11.431 9.787 1.00 96.25 191 LYS A O 1
ATOM 1570 N N . LEU A 1 192 ? 6.195 9.865 8.207 1.00 96.62 192 LEU A N 1
ATOM 1571 C CA . LEU A 1 192 ? 6.336 8.757 9.157 1.00 96.62 192 LEU A CA 1
ATOM 1572 C C . LEU A 1 192 ? 7.660 8.818 9.923 1.00 96.62 192 LEU A C 1
ATOM 1574 O O . LEU A 1 192 ? 7.669 8.586 11.131 1.00 96.62 192 LEU A O 1
ATOM 1578 N N . GLU A 1 193 ? 8.762 9.159 9.258 1.00 96.06 193 GLU A N 1
ATOM 1579 C CA . GLU A 1 193 ? 10.068 9.265 9.914 1.00 96.06 193 GLU A CA 1
ATOM 1580 C C . GLU A 1 193 ? 10.081 10.375 10.973 1.00 96.06 193 GLU A C 1
ATOM 1582 O O . GLU A 1 193 ? 10.602 10.170 12.069 1.00 96.06 193 GLU A O 1
ATOM 1587 N N . THR A 1 194 ? 9.414 11.510 10.723 1.00 96.81 194 THR A N 1
ATOM 1588 C CA . THR A 1 194 ? 9.341 12.611 11.707 1.00 96.81 194 THR A CA 1
ATOM 1589 C C . THR A 1 194 ? 8.688 12.208 13.032 1.00 96.81 194 THR A C 1
ATOM 1591 O O . THR A 1 194 ? 9.000 12.781 14.076 1.00 96.81 194 THR A O 1
ATOM 1594 N N . VAL A 1 195 ? 7.793 11.214 13.012 1.00 97.94 195 VAL A N 1
ATOM 1595 C CA . VAL A 1 195 ? 7.107 10.713 14.210 1.00 97.94 195 VAL A CA 1
ATOM 1596 C C . VAL A 1 195 ? 7.680 9.393 14.718 1.00 97.94 195 VAL A C 1
ATOM 1598 O O . VAL A 1 195 ? 7.179 8.875 15.715 1.00 97.94 195 VAL A O 1
ATOM 1601 N N . ARG A 1 196 ? 8.742 8.862 14.098 1.00 97.50 196 ARG A N 1
ATOM 1602 C CA . ARG A 1 196 ? 9.404 7.623 14.528 1.00 97.50 196 ARG A CA 1
ATOM 1603 C C . ARG A 1 196 ? 9.769 7.617 16.017 1.00 97.50 196 ARG A C 1
ATOM 1605 O O . ARG A 1 196 ? 9.461 6.622 16.671 1.00 97.50 196 ARG A O 1
ATOM 1612 N N . PRO A 1 197 ? 10.319 8.701 16.609 1.00 98.06 197 PRO A N 1
ATOM 1613 C CA . PRO A 1 197 ? 10.631 8.725 18.042 1.00 98.06 197 PRO A CA 1
ATOM 1614 C C . PRO A 1 197 ? 9.401 8.592 18.953 1.00 98.06 197 PRO A C 1
ATOM 1616 O O . PRO A 1 197 ? 9.536 8.263 20.126 1.00 98.06 197 PRO A O 1
ATOM 1619 N N . LEU A 1 198 ? 8.194 8.846 18.433 1.00 98.25 198 LEU A N 1
ATOM 1620 C CA . LEU A 1 198 ? 6.940 8.730 19.181 1.00 98.25 198 LEU A CA 1
ATOM 1621 C C . LEU A 1 198 ? 6.371 7.303 19.168 1.00 98.25 198 LEU A C 1
ATOM 1623 O O . LEU A 1 198 ? 5.409 7.039 19.888 1.00 98.25 198 LEU A O 1
ATOM 1627 N N . ARG A 1 199 ? 6.941 6.387 18.369 1.00 97.69 199 ARG A N 1
ATOM 1628 C CA . ARG A 1 199 ? 6.424 5.024 18.178 1.00 97.69 199 ARG A CA 1
ATOM 1629 C C . ARG A 1 199 ? 6.361 4.245 19.487 1.00 97.69 199 ARG A C 1
ATOM 1631 O O . ARG A 1 199 ? 5.339 3.632 19.771 1.00 97.69 199 ARG A O 1
ATOM 1638 N N . ASP A 1 200 ? 7.412 4.287 20.303 1.00 97.25 200 ASP A N 1
ATOM 1639 C CA . ASP A 1 200 ? 7.458 3.512 21.553 1.00 97.25 200 ASP A CA 1
ATOM 1640 C C . ASP A 1 200 ? 6.600 4.117 22.670 1.00 97.25 200 ASP A C 1
ATOM 1642 O O . ASP A 1 200 ? 6.152 3.396 23.559 1.00 97.25 200 ASP A O 1
ATOM 1646 N N . ALA A 1 201 ? 6.301 5.416 22.582 1.00 97.56 201 ALA A N 1
ATOM 1647 C CA . ALA A 1 201 ? 5.389 6.105 23.489 1.00 97.56 201 ALA A CA 1
ATOM 1648 C C . ALA A 1 201 ? 3.903 5.921 23.117 1.00 97.56 201 ALA A C 1
ATOM 1650 O O . ALA A 1 201 ? 3.033 6.282 23.909 1.00 97.56 201 ALA A O 1
ATOM 1651 N N . GLU A 1 202 ? 3.580 5.388 21.930 1.00 97.81 202 GLU A N 1
ATOM 1652 C CA . GLU A 1 202 ? 2.194 5.139 21.524 1.00 97.81 202 GLU A CA 1
ATOM 1653 C C . GLU A 1 202 ? 1.608 3.949 22.313 1.00 97.81 202 GLU A C 1
ATOM 1655 O O . GLU A 1 202 ? 2.046 2.808 22.133 1.00 97.81 202 GLU A O 1
ATOM 1660 N N . PRO A 1 203 ? 0.580 4.170 23.158 1.00 96.38 203 PRO A N 1
ATOM 1661 C CA . PRO A 1 203 ? 0.037 3.118 24.017 1.00 96.38 203 PRO A CA 1
ATOM 1662 C C . PRO A 1 203 ? -0.711 2.030 23.240 1.00 96.38 203 PRO A C 1
ATOM 1664 O O . PRO A 1 203 ? -0.837 0.901 23.710 1.00 96.38 203 PRO A O 1
ATOM 1667 N N . SER A 1 204 ? -1.246 2.340 22.057 1.00 96.88 204 SER A N 1
ATOM 1668 C CA . SER A 1 204 ? -1.993 1.365 21.271 1.00 96.88 204 SER A CA 1
ATOM 1669 C C . SER A 1 204 ? -1.061 0.480 20.448 1.00 96.88 204 SER A C 1
ATOM 1671 O O . SER A 1 204 ? -0.445 0.926 19.479 1.00 96.88 204 SER A O 1
ATOM 1673 N N . LEU A 1 205 ? -1.034 -0.816 20.771 1.00 97.12 205 LEU A N 1
ATOM 1674 C CA . LEU A 1 205 ? -0.293 -1.809 19.991 1.00 97.12 205 LEU A CA 1
ATOM 1675 C C . LEU A 1 205 ? -0.752 -1.860 18.526 1.00 97.12 205 LEU A C 1
ATOM 1677 O O . LEU A 1 205 ? 0.082 -1.933 17.630 1.00 97.12 205 LEU A O 1
ATOM 1681 N N . ARG A 1 206 ? -2.059 -1.720 18.272 1.00 97.31 206 ARG A N 1
ATOM 1682 C CA . ARG A 1 206 ? -2.619 -1.620 16.916 1.00 97.31 206 ARG A CA 1
ATOM 1683 C C . ARG A 1 206 ? -2.020 -0.456 16.120 1.00 97.31 206 ARG A C 1
ATOM 1685 O O . ARG A 1 206 ? -1.648 -0.636 14.965 1.00 97.31 206 ARG A O 1
ATOM 1692 N N . TRP A 1 207 ? -1.917 0.732 16.722 1.00 97.94 207 TRP A N 1
ATOM 1693 C CA . TRP A 1 207 ? -1.339 1.899 16.047 1.00 97.94 207 TRP A CA 1
ATOM 1694 C C . TRP A 1 207 ? 0.163 1.757 15.813 1.00 97.94 207 TRP A C 1
ATOM 1696 O O . TRP A 1 207 ? 0.629 2.146 14.743 1.00 97.94 207 TRP A O 1
ATOM 1706 N N . ARG A 1 208 ? 0.898 1.149 16.754 1.00 98.38 208 ARG A N 1
ATOM 1707 C CA . ARG A 1 208 ? 2.307 0.783 16.543 1.00 98.38 208 ARG A CA 1
ATOM 1708 C C . ARG A 1 208 ? 2.456 -0.182 15.366 1.00 98.38 208 ARG A C 1
ATOM 1710 O O . ARG A 1 208 ? 3.190 0.117 14.438 1.00 98.38 208 ARG A O 1
ATOM 1717 N N . ALA A 1 209 ? 1.642 -1.234 15.310 1.00 98.50 209 ALA A N 1
ATOM 1718 C CA . ALA A 1 209 ? 1.656 -2.190 14.204 1.00 98.50 209 ALA A CA 1
ATOM 1719 C C . ALA A 1 209 ? 1.288 -1.564 12.851 1.00 98.50 209 ALA A C 1
ATOM 1721 O O . ALA A 1 209 ? 1.889 -1.885 11.825 1.00 98.50 209 ALA A O 1
ATOM 1722 N N . ASN A 1 210 ? 0.315 -0.645 12.835 1.00 98.12 210 ASN A N 1
ATOM 1723 C CA . ASN A 1 210 ? -0.028 0.123 11.638 1.00 98.12 210 ASN A CA 1
ATOM 1724 C C . ASN A 1 210 ? 1.173 0.936 11.136 1.00 98.12 210 ASN A C 1
ATOM 1726 O O . ASN A 1 210 ? 1.438 0.937 9.936 1.00 98.12 210 ASN A O 1
ATOM 1730 N N . TYR A 1 211 ? 1.891 1.599 12.043 1.00 98.56 211 TYR A N 1
ATOM 1731 C CA . TYR A 1 211 ? 3.099 2.351 11.718 1.00 98.56 211 TYR A CA 1
ATOM 1732 C C . TYR A 1 211 ? 4.215 1.444 11.200 1.00 98.56 211 TYR A C 1
ATOM 1734 O O . TYR A 1 211 ? 4.726 1.689 10.109 1.00 98.56 211 TYR A O 1
ATOM 1742 N N . ASP A 1 212 ? 4.547 0.383 11.938 1.00 98.56 212 ASP A N 1
ATOM 1743 C CA . ASP A 1 212 ? 5.669 -0.503 11.621 1.00 98.56 212 ASP A CA 1
ATOM 1744 C C . ASP A 1 212 ? 5.471 -1.157 10.244 1.00 98.56 212 ASP A C 1
ATOM 1746 O O . ASP A 1 212 ? 6.368 -1.141 9.397 1.00 98.56 212 ASP A O 1
ATOM 1750 N N . LEU A 1 213 ? 4.257 -1.655 9.968 1.00 98.62 213 LEU A N 1
ATOM 1751 C CA . LEU A 1 213 ? 3.917 -2.211 8.660 1.00 98.62 213 LEU A CA 1
ATOM 1752 C C . LEU A 1 213 ? 3.976 -1.151 7.553 1.00 98.62 213 LEU A C 1
ATOM 1754 O O . LEU A 1 213 ? 4.486 -1.433 6.470 1.00 98.62 213 LEU A O 1
ATOM 1758 N N . MET A 1 214 ? 3.468 0.058 7.798 1.00 98.38 214 MET A N 1
ATOM 1759 C CA . MET A 1 214 ? 3.450 1.117 6.789 1.00 98.38 214 MET A CA 1
ATOM 1760 C C . MET A 1 214 ? 4.855 1.610 6.442 1.00 98.38 214 MET A C 1
ATOM 1762 O O . MET A 1 214 ? 5.144 1.805 5.261 1.00 98.38 214 MET A O 1
ATOM 1766 N N . ALA A 1 215 ? 5.729 1.772 7.437 1.00 97.44 215 ALA A N 1
ATOM 1767 C CA . ALA A 1 215 ? 7.129 2.127 7.229 1.00 97.44 215 ALA A CA 1
ATOM 1768 C C . ALA A 1 215 ? 7.837 1.062 6.371 1.00 97.44 215 ALA A C 1
ATOM 1770 O O . ALA A 1 215 ? 8.389 1.389 5.315 1.00 97.44 215 ALA A O 1
ATOM 1771 N N . ALA A 1 216 ? 7.679 -0.218 6.736 1.00 98.12 216 ALA A N 1
ATOM 1772 C CA . ALA A 1 216 ? 8.227 -1.347 5.984 1.00 98.12 216 ALA A CA 1
ATOM 1773 C C . ALA A 1 216 ? 7.709 -1.395 4.535 1.00 98.12 216 ALA A C 1
ATOM 1775 O O . ALA A 1 216 ? 8.474 -1.579 3.583 1.00 98.12 216 ALA A O 1
ATOM 1776 N N . GLN A 1 217 ? 6.403 -1.181 4.346 1.00 98.19 217 GLN A N 1
ATOM 1777 C CA . GLN A 1 217 ? 5.776 -1.114 3.027 1.00 98.19 217 GLN A CA 1
ATOM 1778 C C . GLN A 1 217 ? 6.319 0.042 2.191 1.00 98.19 217 GLN A C 1
ATOM 1780 O O . GLN A 1 217 ? 6.631 -0.162 1.021 1.00 98.19 217 GLN A O 1
ATOM 1785 N N . MET A 1 218 ? 6.466 1.239 2.761 1.00 96.12 218 MET A N 1
ATOM 1786 C CA . MET A 1 218 ? 6.988 2.392 2.028 1.00 96.12 218 MET A CA 1
ATOM 1787 C C . MET A 1 218 ? 8.406 2.158 1.524 1.00 96.12 218 MET A C 1
ATOM 1789 O O . MET A 1 218 ? 8.681 2.440 0.353 1.00 96.12 218 MET A O 1
ATOM 1793 N N . MET A 1 219 ? 9.275 1.590 2.363 1.00 96.06 219 MET A N 1
ATOM 1794 C CA . MET A 1 219 ? 10.631 1.249 1.948 1.00 96.06 219 MET A CA 1
ATOM 1795 C C . MET A 1 219 ? 10.613 0.190 0.839 1.00 96.06 219 MET A C 1
ATOM 1797 O O . MET A 1 219 ? 11.267 0.353 -0.194 1.00 96.06 219 MET A O 1
ATOM 1801 N N . ALA A 1 220 ? 9.783 -0.848 0.981 1.00 98.00 220 ALA A N 1
ATOM 1802 C CA . ALA A 1 220 ? 9.664 -1.883 -0.038 1.00 98.00 220 ALA A CA 1
ATOM 1803 C C . ALA A 1 220 ? 9.135 -1.349 -1.377 1.00 98.00 220 ALA A C 1
ATOM 1805 O O . ALA A 1 220 ? 9.672 -1.664 -2.440 1.00 98.00 220 ALA A O 1
ATOM 1806 N N . TYR A 1 221 ? 8.106 -0.505 -1.342 1.00 97.75 221 TYR A N 1
ATOM 1807 C CA . TYR A 1 221 ? 7.503 0.097 -2.531 1.00 97.75 221 TYR A CA 1
ATOM 1808 C C . TYR A 1 221 ? 8.480 1.031 -3.238 1.00 97.75 221 TYR A C 1
ATOM 1810 O O . TYR A 1 221 ? 8.552 1.026 -4.467 1.00 97.75 221 TYR A O 1
ATOM 1818 N N . ARG A 1 222 ? 9.278 1.783 -2.474 1.00 95.44 222 ARG A N 1
ATOM 1819 C CA . ARG A 1 222 ? 10.331 2.644 -3.013 1.00 95.44 222 ARG A CA 1
ATOM 1820 C C . ARG A 1 222 ? 11.357 1.841 -3.813 1.00 95.44 222 ARG A C 1
ATOM 1822 O O . ARG A 1 222 ? 11.627 2.191 -4.960 1.00 95.44 222 ARG A O 1
ATOM 1829 N N . VAL A 1 223 ? 11.870 0.743 -3.254 1.00 96.94 223 VAL A N 1
ATOM 1830 C CA . VAL A 1 223 ? 12.825 -0.143 -3.948 1.00 96.94 223 VAL A CA 1
ATOM 1831 C C . VAL A 1 223 ? 12.210 -0.714 -5.227 1.00 96.94 223 VAL A C 1
ATOM 1833 O O . VAL A 1 223 ? 12.826 -0.638 -6.285 1.00 96.94 223 VAL A O 1
ATOM 1836 N N . ARG A 1 224 ? 10.968 -1.208 -5.169 1.00 97.69 224 ARG A N 1
ATOM 1837 C CA . ARG A 1 224 ? 10.262 -1.768 -6.337 1.00 97.69 224 ARG A CA 1
ATOM 1838 C C . ARG A 1 224 ? 10.080 -0.770 -7.469 1.00 97.69 224 ARG A C 1
ATOM 1840 O O . ARG A 1 224 ? 10.240 -1.120 -8.636 1.00 97.69 224 ARG A O 1
ATOM 1847 N N . LEU A 1 225 ? 9.728 0.468 -7.137 1.00 96.94 225 LEU A N 1
ATOM 1848 C CA . LEU A 1 225 ? 9.549 1.525 -8.126 1.00 96.94 225 LEU A CA 1
ATOM 1849 C C . LEU A 1 225 ? 10.884 1.948 -8.745 1.00 96.94 225 LEU A C 1
ATOM 1851 O O . LEU A 1 225 ? 10.929 2.183 -9.954 1.00 96.94 225 LEU A O 1
ATOM 1855 N N . PHE A 1 226 ? 11.967 1.990 -7.961 1.00 97.00 226 PHE A N 1
ATOM 1856 C CA . PHE A 1 226 ? 13.310 2.188 -8.508 1.00 97.00 226 PHE A CA 1
ATOM 1857 C C . PHE A 1 226 ? 13.709 1.050 -9.443 1.00 97.00 226 PHE A C 1
ATOM 1859 O O . PHE A 1 226 ? 14.077 1.325 -10.579 1.00 97.00 226 PHE A O 1
ATOM 1866 N N . GLU A 1 227 ? 13.555 -0.206 -9.028 1.00 96.75 227 GLU A N 1
ATOM 1867 C CA . GLU A 1 227 ? 13.824 -1.390 -9.855 1.00 96.75 227 GLU A CA 1
ATOM 1868 C C . GLU A 1 227 ? 13.042 -1.360 -11.173 1.00 96.75 227 GLU A C 1
ATOM 1870 O O . GLU A 1 227 ? 13.605 -1.553 -12.252 1.00 96.75 227 GLU A O 1
ATOM 1875 N N . TYR A 1 228 ? 11.750 -1.036 -11.112 1.00 96.62 228 TYR A N 1
ATOM 1876 C CA . TYR A 1 228 ? 10.906 -0.905 -12.297 1.00 96.62 228 TYR A CA 1
ATOM 1877 C C . TYR A 1 228 ? 11.381 0.239 -13.212 1.00 96.62 228 TYR A C 1
ATOM 1879 O O . TYR A 1 228 ? 11.439 0.081 -14.434 1.00 96.62 228 TYR A O 1
ATOM 1887 N N . GLY A 1 229 ? 11.769 1.383 -12.638 1.00 95.94 229 GLY A N 1
ATOM 1888 C CA . GLY A 1 229 ? 12.348 2.512 -13.372 1.00 95.94 229 GLY A CA 1
ATOM 1889 C C . GLY A 1 229 ? 13.704 2.190 -14.011 1.00 95.94 229 GLY A C 1
ATOM 1890 O O . GLY A 1 229 ? 13.941 2.541 -15.168 1.00 95.94 229 GLY A O 1
ATOM 1891 N N . ILE A 1 230 ? 14.575 1.468 -13.303 1.00 96.00 230 ILE A N 1
ATOM 1892 C CA . ILE A 1 230 ? 15.882 1.022 -13.799 1.00 96.00 230 ILE A CA 1
ATOM 1893 C C . ILE A 1 230 ? 15.692 0.050 -14.962 1.00 96.00 230 ILE A C 1
ATOM 1895 O O . ILE A 1 230 ? 16.291 0.248 -16.021 1.00 96.00 230 ILE A O 1
ATOM 1899 N N . ALA A 1 231 ? 14.807 -0.938 -14.808 1.00 94.75 231 ALA A N 1
ATOM 1900 C CA . ALA A 1 231 ? 14.466 -1.890 -15.860 1.00 94.75 231 ALA A CA 1
ATOM 1901 C C . ALA A 1 231 ? 13.969 -1.173 -17.127 1.00 94.75 231 ALA A C 1
ATOM 1903 O O . ALA A 1 231 ? 14.418 -1.478 -18.233 1.00 94.75 231 ALA A O 1
ATOM 1904 N N . LEU A 1 232 ? 13.087 -0.177 -16.977 1.00 93.69 232 LEU A N 1
ATOM 1905 C CA . LEU A 1 232 ? 12.590 0.641 -18.090 1.00 93.69 232 LEU A CA 1
ATOM 1906 C C . LEU A 1 232 ? 13.674 1.471 -18.763 1.00 93.69 232 LEU A C 1
ATOM 1908 O O . LEU A 1 232 ? 13.705 1.532 -19.991 1.00 93.69 232 LEU A O 1
ATOM 1912 N N . GLY A 1 233 ? 14.551 2.107 -17.987 1.00 92.12 233 GLY A N 1
ATOM 1913 C CA . GLY A 1 233 ? 15.650 2.899 -18.535 1.00 92.12 233 GLY A CA 1
ATOM 1914 C C . GLY A 1 233 ? 16.635 2.037 -19.326 1.00 92.12 233 GLY A C 1
ATOM 1915 O O . GLY A 1 233 ? 16.985 2.378 -20.458 1.00 92.12 233 GLY A O 1
ATOM 1916 N N . GLN A 1 234 ? 17.011 0.875 -18.782 1.00 91.06 234 GLN A N 1
ATOM 1917 C CA . GLN A 1 234 ? 17.881 -0.089 -19.461 1.00 91.06 234 GLN A CA 1
ATOM 1918 C C . GLN A 1 234 ? 17.227 -0.630 -20.736 1.00 91.06 234 GLN A C 1
ATOM 1920 O O . GLN A 1 234 ? 17.876 -0.715 -21.781 1.00 91.06 234 GLN A O 1
ATOM 1925 N N . PHE A 1 235 ? 15.931 -0.951 -20.683 1.00 88.44 235 PHE A N 1
ATOM 1926 C CA . PHE A 1 235 ? 15.176 -1.365 -21.860 1.00 88.44 235 PHE A CA 1
ATOM 1927 C C . PHE A 1 235 ? 15.132 -0.264 -22.921 1.00 88.44 235 PHE A C 1
ATOM 1929 O O . PHE A 1 235 ? 15.482 -0.529 -24.066 1.00 88.44 235 PHE A O 1
ATOM 1936 N N . GLY A 1 236 ? 14.786 0.973 -22.554 1.00 86.00 236 GLY A N 1
ATOM 1937 C CA . GLY A 1 236 ? 14.731 2.107 -23.481 1.00 86.00 236 GLY A CA 1
ATOM 1938 C C . GLY A 1 236 ? 16.059 2.360 -24.202 1.00 86.00 236 GLY A C 1
ATOM 1939 O O . GLY A 1 236 ? 16.068 2.562 -25.414 1.00 86.00 236 GLY A O 1
ATOM 1940 N N . LYS A 1 237 ? 17.187 2.260 -23.487 1.00 84.88 237 LYS A N 1
ATOM 1941 C CA . LYS A 1 237 ? 18.544 2.415 -24.045 1.00 84.88 237 LYS A CA 1
ATOM 1942 C C . LYS A 1 237 ? 18.916 1.301 -25.028 1.00 84.88 237 LYS A C 1
ATOM 1944 O O . LYS A 1 237 ? 19.568 1.557 -26.038 1.00 84.88 237 LYS A O 1
ATOM 1949 N N . ASN A 1 238 ? 18.493 0.069 -24.747 1.00 82.00 238 ASN A N 1
ATOM 1950 C CA . ASN A 1 238 ? 18.857 -1.110 -25.537 1.00 82.00 238 ASN A CA 1
ATOM 1951 C C . ASN A 1 238 ? 17.852 -1.443 -26.651 1.00 82.00 238 ASN A C 1
ATOM 1953 O O . ASN A 1 238 ? 18.190 -2.185 -27.571 1.00 82.00 238 ASN A O 1
ATOM 1957 N N . MET A 1 239 ? 16.644 -0.877 -26.606 1.00 74.94 239 MET A N 1
ATOM 1958 C CA . MET A 1 239 ? 15.527 -1.157 -27.514 1.00 74.94 239 MET A CA 1
ATOM 1959 C C . MET A 1 239 ? 15.882 -1.123 -29.012 1.00 74.94 239 MET A C 1
ATOM 1961 O O . MET A 1 239 ? 15.465 -2.049 -29.708 1.00 74.94 239 MET A O 1
ATOM 1965 N N . PRO A 1 240 ? 16.683 -0.169 -29.538 1.00 61.88 240 PRO A N 1
ATOM 1966 C CA . PRO A 1 240 ? 17.047 -0.159 -30.960 1.00 61.88 240 PRO A CA 1
ATOM 1967 C C . PRO A 1 240 ? 17.860 -1.383 -31.408 1.00 61.88 240 PRO A C 1
ATOM 1969 O O . PRO A 1 240 ? 17.921 -1.683 -32.596 1.00 61.88 240 PRO A O 1
ATOM 1972 N N . ARG A 1 241 ? 18.498 -2.088 -30.464 1.00 66.69 241 ARG A N 1
ATOM 1973 C CA . ARG A 1 241 ? 19.356 -3.259 -30.711 1.00 66.69 241 ARG A CA 1
ATOM 1974 C C . ARG A 1 241 ? 18.640 -4.584 -30.443 1.00 66.69 241 ARG A C 1
ATOM 1976 O O . ARG A 1 241 ? 19.184 -5.647 -30.739 1.00 66.69 241 ARG A O 1
ATOM 1983 N N . LEU A 1 242 ? 17.431 -4.542 -29.882 1.00 67.50 242 LEU A N 1
ATOM 1984 C CA . LEU A 1 242 ? 16.640 -5.731 -29.587 1.00 67.50 242 LEU A CA 1
ATOM 1985 C C . LEU A 1 242 ? 15.910 -6.193 -30.853 1.00 67.50 242 LEU A C 1
ATOM 1987 O O . LEU A 1 242 ? 14.748 -5.866 -31.087 1.00 67.50 242 LEU A O 1
ATOM 1991 N N . ILE A 1 243 ? 16.612 -6.960 -31.687 1.00 61.78 243 ILE A N 1
ATOM 1992 C CA . ILE A 1 243 ? 16.030 -7.578 -32.882 1.00 61.78 243 ILE A CA 1
ATOM 1993 C C . ILE A 1 243 ? 15.044 -8.673 -32.445 1.00 61.78 243 ILE A C 1
ATOM 1995 O O . ILE A 1 243 ? 15.414 -9.545 -31.647 1.00 61.78 243 ILE A O 1
ATOM 1999 N N . PRO A 1 244 ? 13.809 -8.695 -32.978 1.00 63.03 244 PRO A N 1
ATOM 2000 C CA . PRO A 1 244 ? 12.874 -9.770 -32.696 1.00 63.03 244 PRO A CA 1
ATOM 2001 C C . PRO A 1 244 ? 13.434 -11.108 -33.178 1.00 63.03 244 PRO A C 1
ATOM 2003 O O . PRO A 1 244 ? 13.606 -11.336 -34.376 1.00 63.03 244 PRO A O 1
ATOM 2006 N N . ARG A 1 245 ? 13.731 -12.017 -32.247 1.00 61.56 245 ARG A N 1
ATOM 2007 C CA . ARG A 1 245 ? 14.026 -13.414 -32.574 1.00 61.56 245 ARG A CA 1
ATOM 2008 C C . ARG A 1 245 ? 12.817 -14.022 -33.287 1.00 61.56 245 ARG A C 1
ATOM 2010 O O . ARG A 1 245 ? 11.704 -13.951 -32.773 1.00 61.56 245 ARG A O 1
ATOM 2017 N N . LYS A 1 246 ? 13.052 -14.636 -34.454 1.00 60.31 246 LYS A N 1
ATOM 2018 C CA . LYS A 1 246 ? 12.013 -15.330 -35.238 1.00 60.31 246 LYS A CA 1
ATOM 2019 C C . LYS A 1 246 ? 11.393 -16.507 -34.472 1.00 60.31 246 LYS A C 1
ATOM 2021 O O . LYS A 1 246 ? 10.205 -16.749 -34.626 1.00 60.31 246 LYS A O 1
ATOM 2026 N N . ASN A 1 247 ? 12.179 -17.185 -33.630 1.00 59.19 247 ASN A N 1
ATOM 2027 C CA . ASN A 1 247 ? 11.749 -18.294 -32.777 1.00 59.19 247 ASN A CA 1
ATOM 2028 C C . ASN A 1 247 ? 12.306 -18.120 -31.350 1.00 59.19 247 ASN A C 1
ATOM 2030 O O . ASN A 1 247 ? 13.523 -17.968 -31.206 1.00 59.19 247 ASN A O 1
ATOM 2034 N N . PRO A 1 248 ? 11.469 -18.158 -30.295 1.00 57.28 248 PRO A N 1
ATOM 2035 C CA . PRO A 1 248 ? 10.003 -18.224 -30.322 1.00 57.28 248 PRO A CA 1
ATOM 2036 C C . PRO A 1 248 ? 9.373 -16.933 -30.887 1.00 57.28 248 PRO A C 1
ATOM 2038 O O . PRO A 1 248 ? 9.978 -15.864 -30.762 1.00 57.28 248 PRO A O 1
ATOM 2041 N N . PRO A 1 249 ? 8.172 -17.008 -31.494 1.00 67.38 249 PRO A N 1
ATOM 2042 C CA . PRO A 1 249 ? 7.499 -15.840 -32.046 1.00 67.38 249 PRO A CA 1
ATOM 2043 C C . PRO A 1 249 ? 7.150 -14.903 -30.893 1.00 67.38 249 PRO A C 1
ATOM 2045 O O . PRO A 1 249 ? 6.326 -15.250 -30.058 1.00 67.38 249 PRO A O 1
ATOM 2048 N N . HIS A 1 250 ? 7.759 -13.724 -30.812 1.00 80.62 250 HIS A N 1
ATOM 2049 C CA . HIS A 1 250 ? 7.318 -12.690 -29.879 1.00 80.62 250 HIS A CA 1
ATOM 2050 C C . HIS A 1 250 ? 6.903 -11.444 -30.651 1.00 80.62 250 HIS A C 1
ATOM 2052 O O . HIS A 1 250 ? 7.496 -11.088 -31.666 1.00 80.62 250 HIS A O 1
ATOM 2058 N N . ASN A 1 251 ? 5.845 -10.794 -30.179 1.00 83.94 251 ASN A N 1
ATOM 2059 C CA . ASN A 1 251 ? 5.265 -9.608 -30.810 1.00 83.94 251 ASN A CA 1
ATOM 2060 C C . ASN A 1 251 ? 5.058 -8.454 -29.814 1.00 83.94 251 ASN A C 1
ATOM 2062 O O . ASN A 1 251 ? 4.484 -7.417 -30.174 1.00 83.94 251 ASN A O 1
ATOM 2066 N N . ARG A 1 252 ? 5.536 -8.621 -28.575 1.00 87.62 252 ARG A N 1
ATOM 2067 C CA . ARG A 1 252 ? 5.554 -7.622 -27.507 1.00 87.62 252 ARG A CA 1
ATOM 2068 C C . ARG A 1 252 ? 6.814 -7.768 -26.653 1.00 87.62 252 ARG A C 1
ATOM 2070 O O . ARG A 1 252 ? 7.412 -8.842 -26.580 1.00 87.62 252 ARG A O 1
ATOM 2077 N N . TRP A 1 253 ? 7.151 -6.694 -25.958 1.00 88.00 253 TRP A N 1
ATOM 2078 C CA . TRP A 1 253 ? 8.005 -6.725 -24.774 1.00 88.00 253 TRP A CA 1
ATOM 2079 C C . TRP A 1 253 ? 7.125 -6.637 -23.536 1.00 88.00 253 TRP A C 1
ATOM 2081 O O . TRP A 1 253 ? 6.123 -5.930 -23.560 1.00 88.00 253 TRP A O 1
ATOM 2091 N N . GLU A 1 254 ? 7.473 -7.344 -22.472 1.00 91.19 254 GLU A N 1
ATOM 2092 C CA . GLU A 1 254 ? 6.773 -7.276 -21.190 1.00 91.19 254 GLU A CA 1
ATOM 2093 C C . GLU A 1 254 ? 7.773 -6.864 -20.110 1.00 91.19 254 GLU A C 1
ATOM 2095 O O . GLU A 1 254 ? 8.817 -7.505 -19.962 1.00 91.19 254 GLU A O 1
ATOM 2100 N N . ILE A 1 255 ? 7.440 -5.815 -19.358 1.00 94.12 255 ILE A N 1
ATOM 2101 C CA . ILE A 1 255 ? 8.034 -5.586 -18.041 1.00 94.12 255 ILE A CA 1
ATOM 2102 C C . ILE A 1 255 ? 7.152 -6.236 -16.988 1.00 94.12 255 ILE A C 1
ATOM 2104 O O . ILE A 1 255 ? 5.921 -6.171 -17.056 1.00 94.12 255 ILE A O 1
ATOM 2108 N N . ARG A 1 256 ? 7.793 -6.847 -15.998 1.00 94.06 256 ARG A N 1
ATOM 2109 C CA . ARG A 1 256 ? 7.122 -7.456 -14.861 1.00 94.06 256 ARG A CA 1
ATOM 2110 C C . ARG A 1 256 ? 7.913 -7.224 -13.582 1.00 94.06 256 ARG A C 1
ATOM 2112 O O . ARG A 1 256 ? 9.111 -7.508 -13.527 1.00 94.06 256 ARG A O 1
ATOM 2119 N N . HIS A 1 257 ? 7.216 -6.761 -12.554 1.00 95.06 257 HIS A N 1
ATOM 2120 C CA . HIS A 1 257 ? 7.696 -6.795 -11.177 1.00 95.06 257 HIS A CA 1
ATOM 2121 C C . HIS A 1 257 ? 7.687 -8.231 -10.612 1.00 95.06 257 HIS A C 1
ATOM 2123 O O . HIS A 1 257 ? 6.821 -9.034 -10.965 1.00 95.06 257 HIS A O 1
ATOM 2129 N N . GLY A 1 258 ? 8.622 -8.537 -9.711 1.00 93.50 258 GLY A N 1
ATOM 2130 C CA . GLY A 1 258 ? 8.662 -9.794 -8.956 1.00 93.50 258 GLY A CA 1
ATOM 2131 C C . GLY A 1 258 ? 9.904 -10.648 -9.208 1.00 93.50 258 GLY A C 1
ATOM 2132 O O . GLY A 1 258 ? 9.872 -11.855 -8.998 1.00 93.50 258 GLY A O 1
ATOM 2133 N N . SER A 1 259 ? 10.986 -10.042 -9.697 1.00 93.44 259 SER A N 1
ATOM 2134 C CA . SER A 1 259 ? 12.277 -10.711 -9.870 1.00 93.44 259 SER A CA 1
ATOM 2135 C C . SER A 1 259 ? 13.032 -10.812 -8.545 1.00 93.44 259 SER A C 1
ATOM 2137 O O . SER A 1 259 ? 13.037 -9.868 -7.754 1.00 93.44 259 SER A O 1
ATOM 2139 N N . ASP A 1 260 ? 13.732 -11.929 -8.343 1.00 90.19 260 ASP A N 1
ATOM 2140 C CA . ASP A 1 260 ? 14.677 -12.106 -7.230 1.00 90.19 260 ASP A CA 1
ATOM 2141 C C . ASP A 1 260 ? 15.986 -11.335 -7.445 1.00 90.19 260 ASP A C 1
ATOM 2143 O O . ASP A 1 260 ? 16.710 -11.037 -6.498 1.00 90.19 260 ASP A O 1
ATOM 2147 N N . LYS A 1 261 ? 16.308 -11.014 -8.701 1.00 92.31 261 LYS A N 1
ATOM 2148 C CA . LYS A 1 261 ? 17.517 -10.272 -9.059 1.00 92.31 261 LYS A CA 1
ATOM 2149 C C . LYS A 1 261 ? 17.205 -8.786 -9.139 1.00 92.31 261 LYS A C 1
ATOM 2151 O O . LYS A 1 261 ? 16.332 -8.401 -9.919 1.00 92.31 261 LYS A O 1
ATOM 2156 N N . LEU A 1 262 ? 17.952 -8.004 -8.363 1.00 94.12 262 LEU A N 1
ATOM 2157 C CA . LEU A 1 262 ? 17.959 -6.546 -8.420 1.00 94.12 262 LEU A CA 1
ATOM 2158 C C . LEU A 1 262 ? 18.822 -6.047 -9.576 1.00 94.12 262 LEU A C 1
ATOM 2160 O O . LEU A 1 262 ? 19.875 -6.619 -9.877 1.00 94.12 262 LEU A O 1
ATOM 2164 N N . LEU A 1 263 ? 18.387 -4.957 -10.190 1.00 94.50 263 LEU A N 1
ATOM 2165 C CA . LEU A 1 263 ? 19.119 -4.231 -11.211 1.00 94.50 263 LEU A CA 1
ATOM 2166 C C . LEU A 1 263 ? 19.790 -3.016 -10.583 1.00 94.50 263 LEU A C 1
ATOM 2168 O O . LEU A 1 263 ? 19.179 -2.258 -9.841 1.00 94.50 263 LEU A O 1
ATOM 2172 N N . MET A 1 264 ? 21.053 -2.783 -10.923 1.00 93.06 264 MET A N 1
ATOM 2173 C CA . MET A 1 264 ? 21.750 -1.585 -10.463 1.00 93.06 264 MET A CA 1
ATOM 2174 C C . MET A 1 264 ? 21.624 -0.470 -11.509 1.00 93.06 264 MET A C 1
ATOM 2176 O O . MET A 1 264 ? 21.722 -0.758 -12.709 1.00 93.06 264 MET A O 1
ATOM 2180 N N . PRO A 1 265 ? 21.395 0.785 -11.086 1.00 93.94 265 PRO A N 1
ATOM 2181 C CA . PRO A 1 265 ? 21.380 1.917 -12.003 1.00 93.94 265 PRO A CA 1
ATOM 2182 C C . PRO A 1 265 ? 22.780 2.155 -12.588 1.00 93.94 265 PRO A C 1
ATOM 2184 O O . PRO A 1 265 ? 23.785 1.974 -11.902 1.00 93.94 265 PRO A O 1
ATOM 2187 N N . ASP A 1 266 ? 22.850 2.576 -13.853 1.00 91.69 266 ASP A N 1
ATOM 2188 C CA . ASP A 1 266 ? 24.059 3.207 -14.397 1.00 91.69 266 ASP A CA 1
ATOM 2189 C C . ASP A 1 266 ? 24.137 4.697 -14.001 1.00 91.69 266 ASP A C 1
ATOM 2191 O O . ASP A 1 266 ? 23.162 5.271 -13.519 1.00 91.69 266 ASP A O 1
ATOM 2195 N N . VAL A 1 267 ? 25.278 5.353 -14.242 1.00 90.88 267 VAL A N 1
ATOM 2196 C CA . VAL A 1 267 ? 25.520 6.762 -13.854 1.00 90.88 267 VAL A CA 1
ATOM 2197 C C . VAL A 1 267 ? 24.432 7.725 -14.363 1.00 90.88 267 VAL A C 1
ATOM 2199 O O . VAL A 1 267 ? 24.074 8.690 -13.687 1.00 90.88 267 VAL A O 1
ATOM 2202 N N . GLN A 1 268 ? 23.872 7.484 -15.555 1.00 89.12 268 GLN A N 1
ATOM 2203 C CA . GLN A 1 268 ? 22.802 8.330 -16.096 1.00 89.12 268 GLN A CA 1
ATOM 2204 C C . GLN A 1 268 ? 21.486 8.091 -15.350 1.00 89.12 268 GLN A C 1
ATOM 2206 O O . GLN A 1 268 ? 20.753 9.040 -15.059 1.00 89.12 268 GLN A O 1
ATOM 2211 N N . GLN A 1 269 ? 21.194 6.833 -15.025 1.00 90.81 269 GLN A N 1
ATOM 2212 C CA . GLN A 1 269 ? 20.015 6.449 -14.256 1.00 90.81 269 GLN A CA 1
ATOM 2213 C C . GLN A 1 269 ? 20.086 6.931 -12.808 1.00 90.81 269 GLN A C 1
ATOM 2215 O O . GLN A 1 269 ? 19.060 7.363 -12.287 1.00 90.81 269 GLN A O 1
ATOM 2220 N N . GLU A 1 270 ? 21.268 6.935 -12.186 1.00 93.06 270 GLU A N 1
ATOM 2221 C CA . GLU A 1 270 ? 21.456 7.479 -10.837 1.00 93.06 270 GLU A CA 1
ATOM 2222 C C . GLU A 1 270 ? 21.028 8.947 -10.777 1.00 93.06 270 GLU A C 1
ATOM 2224 O O . GLU A 1 270 ? 20.239 9.336 -9.914 1.00 93.06 270 GLU A O 1
ATOM 2229 N N . LYS A 1 271 ? 21.456 9.749 -11.760 1.00 88.31 271 LYS A N 1
ATOM 2230 C CA . LYS A 1 271 ? 21.057 11.157 -11.873 1.00 88.31 271 LYS A CA 1
ATOM 2231 C C . LYS A 1 271 ? 19.562 11.324 -12.158 1.00 88.31 271 LYS A C 1
ATOM 2233 O O . LYS A 1 271 ? 18.939 12.232 -11.619 1.00 88.31 271 LYS A O 1
ATOM 2238 N N . ALA A 1 272 ? 18.987 10.480 -13.015 1.00 86.50 272 ALA A N 1
ATOM 2239 C CA . ALA A 1 272 ? 17.587 10.596 -13.423 1.00 86.50 272 ALA A CA 1
ATOM 2240 C C . ALA A 1 272 ? 16.595 10.156 -12.332 1.00 86.50 272 ALA A C 1
ATOM 2242 O O . ALA A 1 272 ? 15.519 10.739 -12.207 1.00 86.50 272 ALA A O 1
ATOM 2243 N N . LEU A 1 273 ? 16.938 9.119 -11.565 1.00 86.62 273 LEU A N 1
ATOM 2244 C CA . LEU A 1 273 ? 16.096 8.568 -10.502 1.00 86.62 273 LEU A CA 1
ATOM 2245 C C . LEU A 1 273 ? 16.417 9.163 -9.126 1.00 86.62 273 LEU A C 1
ATOM 2247 O O . LEU A 1 273 ? 15.586 9.067 -8.227 1.00 86.62 273 LEU A O 1
ATOM 2251 N N . GLY A 1 274 ? 17.590 9.779 -8.957 1.00 89.25 274 GLY A N 1
ATOM 2252 C CA . GLY A 1 274 ? 18.037 10.323 -7.676 1.00 89.25 274 GLY A CA 1
ATOM 2253 C C . GLY A 1 274 ? 18.377 9.234 -6.656 1.00 89.25 274 GLY A C 1
ATOM 2254 O O . GLY A 1 274 ? 18.101 9.403 -5.471 1.00 89.25 274 GLY A O 1
ATOM 2255 N N . VAL A 1 275 ? 18.918 8.099 -7.113 1.00 93.06 275 VAL A N 1
ATOM 2256 C CA . VAL A 1 275 ? 19.335 6.987 -6.247 1.00 93.06 275 VAL A CA 1
ATOM 2257 C C . VAL A 1 275 ? 20.605 6.341 -6.785 1.00 93.06 275 VAL A C 1
ATOM 2259 O O . VAL A 1 275 ? 20.665 5.986 -7.960 1.00 93.06 275 VAL A O 1
ATOM 2262 N N . THR A 1 276 ? 21.612 6.177 -5.931 1.00 95.50 276 THR A N 1
ATOM 2263 C CA . THR A 1 276 ? 22.837 5.449 -6.289 1.00 95.50 276 THR A CA 1
ATOM 2264 C C . THR A 1 276 ? 22.669 3.942 -6.119 1.00 95.50 276 THR A C 1
ATOM 2266 O O . THR A 1 276 ? 21.780 3.474 -5.398 1.00 95.50 276 THR A O 1
ATOM 2269 N N . ALA A 1 277 ? 23.552 3.153 -6.734 1.00 94.81 277 ALA A N 1
ATOM 2270 C CA . ALA A 1 277 ? 23.556 1.702 -6.546 1.00 94.81 277 ALA A CA 1
ATOM 2271 C C . ALA A 1 277 ? 23.723 1.289 -5.065 1.00 94.81 277 ALA A C 1
ATOM 2273 O O . ALA A 1 277 ? 23.069 0.350 -4.606 1.00 94.81 277 ALA A O 1
ATOM 2274 N N . ASP A 1 278 ? 24.555 2.001 -4.297 1.00 95.12 278 ASP A N 1
ATOM 2275 C CA . ASP A 1 278 ? 24.735 1.752 -2.859 1.00 95.12 278 ASP A CA 1
ATOM 2276 C C . ASP A 1 278 ? 23.498 2.119 -2.040 1.00 95.12 278 ASP A C 1
ATOM 2278 O O . ASP A 1 278 ? 23.077 1.344 -1.178 1.00 95.12 278 ASP A O 1
ATOM 2282 N N . GLN A 1 279 ? 22.866 3.258 -2.341 1.00 95.19 279 GLN A N 1
ATOM 2283 C CA . GLN A 1 279 ? 21.619 3.658 -1.688 1.00 95.19 279 GLN A CA 1
ATOM 2284 C C . GLN A 1 279 ? 20.507 2.646 -1.954 1.00 95.19 279 GLN A C 1
ATOM 2286 O O . GLN A 1 279 ? 19.812 2.249 -1.023 1.00 95.19 279 GLN A O 1
ATOM 2291 N N . LEU A 1 280 ? 20.368 2.170 -3.195 1.00 95.88 280 LEU A N 1
ATOM 2292 C CA . LEU A 1 280 ? 19.367 1.163 -3.542 1.00 95.88 280 LEU A CA 1
ATOM 2293 C C . LEU A 1 280 ? 19.593 -0.151 -2.780 1.00 95.88 280 LEU A C 1
ATOM 2295 O O . LEU A 1 280 ? 18.642 -0.718 -2.240 1.00 95.88 280 LEU A O 1
ATOM 2299 N N . ARG A 1 281 ? 20.850 -0.610 -2.673 1.00 95.88 281 ARG A N 1
ATOM 2300 C CA . ARG A 1 281 ? 21.209 -1.779 -1.851 1.00 95.88 281 ARG A CA 1
ATOM 2301 C C . ARG A 1 281 ? 20.872 -1.568 -0.376 1.00 95.88 281 ARG A C 1
ATOM 2303 O O . ARG A 1 281 ? 20.364 -2.491 0.262 1.00 95.88 281 ARG A O 1
ATOM 2310 N N . SER A 1 282 ? 21.137 -0.373 0.153 1.00 96.81 282 SER A N 1
ATOM 2311 C CA . SER A 1 282 ? 20.796 -0.014 1.531 1.00 96.81 282 SER A CA 1
ATOM 2312 C C . SER A 1 282 ? 19.286 -0.049 1.756 1.00 96.81 282 SER A C 1
ATOM 2314 O O . SER A 1 282 ? 18.831 -0.732 2.668 1.00 96.81 282 SER A O 1
ATOM 2316 N N . TYR A 1 283 ? 18.502 0.598 0.889 1.00 96.00 283 TYR A N 1
ATOM 2317 C CA . TYR A 1 283 ? 17.039 0.608 0.978 1.00 96.00 283 TYR A CA 1
ATOM 2318 C C . TYR A 1 283 ? 16.445 -0.795 0.876 1.00 96.00 283 TYR A C 1
ATOM 2320 O O . TYR A 1 283 ? 15.510 -1.123 1.600 1.00 96.00 283 TYR A O 1
ATOM 2328 N N . HIS A 1 284 ? 16.998 -1.653 0.018 1.00 97.12 284 HIS A N 1
ATOM 2329 C CA . HIS A 1 284 ? 16.569 -3.046 -0.067 1.00 97.12 284 HIS A CA 1
ATOM 2330 C C . HIS A 1 284 ? 16.828 -3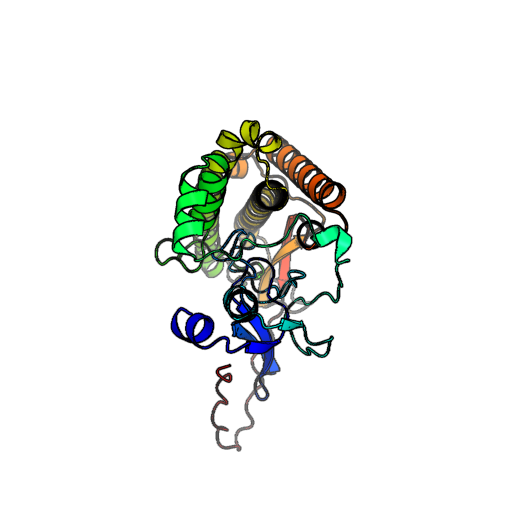.813 1.235 1.00 97.12 284 HIS A C 1
ATOM 2332 O O . HIS A 1 284 ? 15.938 -4.506 1.729 1.00 97.12 284 HIS A O 1
ATOM 2338 N N . ARG A 1 285 ? 18.026 -3.672 1.818 1.00 97.75 285 ARG A N 1
ATOM 2339 C CA . ARG A 1 285 ? 18.360 -4.303 3.103 1.00 97.75 285 ARG A CA 1
ATOM 2340 C C . ARG A 1 285 ? 17.448 -3.802 4.220 1.00 97.75 285 ARG A C 1
ATOM 2342 O O . ARG A 1 285 ? 16.947 -4.605 4.999 1.00 97.75 285 ARG A O 1
ATOM 2349 N N . GLU A 1 286 ? 17.216 -2.497 4.265 1.00 97.44 286 GLU A N 1
ATOM 2350 C CA . GLU A 1 286 ? 16.347 -1.869 5.253 1.00 97.44 286 GLU A CA 1
ATOM 2351 C C . GLU A 1 286 ? 14.892 -2.331 5.105 1.00 97.44 286 GLU A C 1
ATOM 2353 O O . GLU A 1 286 ? 14.276 -2.706 6.098 1.00 97.44 286 GLU A O 1
ATOM 2358 N N . ALA A 1 287 ? 14.362 -2.411 3.878 1.00 97.81 287 ALA A N 1
ATOM 2359 C CA . ALA A 1 287 ? 13.023 -2.945 3.626 1.00 97.81 287 ALA A CA 1
ATOM 2360 C C . ALA A 1 287 ? 12.871 -4.373 4.166 1.00 97.81 287 ALA A C 1
ATOM 2362 O O . ALA A 1 287 ? 11.893 -4.675 4.847 1.00 97.81 287 ALA A O 1
ATOM 2363 N N . LEU A 1 288 ? 13.842 -5.248 3.887 1.00 98.19 288 LEU A N 1
ATOM 2364 C CA . LEU A 1 288 ? 13.837 -6.624 4.387 1.00 98.19 288 LEU A CA 1
ATOM 2365 C C . LEU A 1 288 ? 13.900 -6.675 5.916 1.00 98.19 288 LEU A C 1
ATOM 2367 O O . LEU A 1 288 ? 13.143 -7.423 6.530 1.00 98.19 288 LEU A O 1
ATOM 2371 N N . GLN A 1 289 ? 14.754 -5.857 6.535 1.00 98.44 289 GLN A N 1
ATOM 2372 C CA . GLN A 1 289 ? 14.876 -5.790 7.991 1.00 98.44 289 GLN A CA 1
ATOM 2373 C C . GLN A 1 289 ? 13.582 -5.296 8.651 1.00 98.44 289 GLN A C 1
ATOM 2375 O O . GLN A 1 289 ? 13.129 -5.888 9.629 1.00 98.44 289 GLN A O 1
ATOM 2380 N N . GLN A 1 290 ? 12.961 -4.246 8.111 1.00 98.38 290 GLN A N 1
ATOM 2381 C CA . GLN A 1 290 ? 11.703 -3.711 8.632 1.00 98.38 290 GLN A CA 1
ATOM 2382 C C . GLN A 1 290 ? 10.553 -4.718 8.460 1.00 98.38 290 GLN A C 1
ATOM 2384 O O . GLN A 1 290 ? 9.795 -4.946 9.400 1.00 98.38 290 GLN A O 1
ATOM 2389 N N . LEU A 1 291 ? 10.449 -5.389 7.305 1.00 98.69 291 LEU A N 1
ATOM 2390 C CA . LEU A 1 291 ? 9.452 -6.448 7.088 1.00 98.69 291 LEU A CA 1
ATOM 2391 C C . LEU A 1 291 ? 9.656 -7.632 8.044 1.00 98.69 291 LEU A C 1
ATOM 2393 O O . LEU A 1 291 ? 8.681 -8.140 8.599 1.00 98.69 291 LEU A O 1
ATOM 2397 N N . ALA A 1 292 ? 10.904 -8.052 8.270 1.00 98.62 292 ALA A N 1
ATOM 2398 C CA . ALA A 1 292 ? 11.231 -9.098 9.236 1.00 98.62 292 ALA A CA 1
ATOM 2399 C C . ALA A 1 292 ? 10.836 -8.690 10.664 1.00 98.62 292 ALA A C 1
ATOM 2401 O O . ALA A 1 292 ? 10.164 -9.458 11.350 1.00 98.62 292 ALA A O 1
ATOM 2402 N N . SER A 1 293 ? 11.152 -7.456 11.065 1.00 98.44 293 SER A N 1
ATOM 2403 C CA . SER A 1 293 ? 10.772 -6.912 12.372 1.00 98.44 293 SER A CA 1
ATOM 2404 C C . SER A 1 293 ? 9.253 -6.884 12.570 1.00 98.44 293 SER A C 1
ATOM 2406 O O . SER A 1 293 ? 8.777 -7.273 13.634 1.00 98.44 293 SER A O 1
ATOM 2408 N N . VAL A 1 294 ? 8.468 -6.520 11.549 1.00 98.69 294 VAL A N 1
ATOM 2409 C CA . VAL A 1 294 ? 6.993 -6.565 11.614 1.00 98.69 294 VAL A CA 1
ATOM 2410 C C . VAL A 1 294 ? 6.484 -7.997 11.782 1.00 98.69 294 VAL A C 1
ATOM 2412 O O . VAL A 1 294 ? 5.559 -8.232 12.561 1.00 98.69 294 VAL A O 1
ATOM 24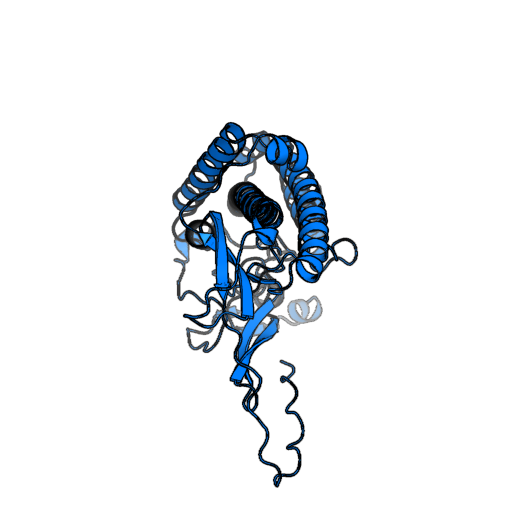15 N N . LYS A 1 295 ? 7.071 -8.961 11.059 1.00 98.44 295 LYS A N 1
ATOM 2416 C CA . LYS A 1 295 ? 6.686 -10.379 11.145 1.00 98.44 295 LYS A CA 1
ATOM 2417 C C . LYS A 1 295 ? 6.922 -10.954 12.538 1.00 98.44 295 LYS A C 1
ATOM 2419 O O . LYS A 1 295 ? 6.065 -11.684 13.021 1.00 98.44 295 LYS A O 1
ATOM 2424 N N . GLU A 1 296 ? 8.057 -10.620 13.145 1.00 98.25 296 GLU A N 1
ATOM 2425 C CA . GLU A 1 296 ? 8.440 -11.066 14.487 1.00 98.25 296 GLU A CA 1
ATOM 2426 C C . GLU A 1 296 ? 7.616 -10.355 15.570 1.00 98.25 296 GLU A C 1
ATOM 2428 O O . GLU A 1 296 ? 6.960 -10.995 16.385 1.00 98.25 296 GLU A O 1
ATOM 2433 N N . THR A 1 297 ? 7.563 -9.022 15.532 1.00 97.81 297 THR A N 1
ATOM 2434 C CA . THR A 1 297 ? 6.906 -8.203 16.569 1.00 97.81 297 THR A CA 1
ATOM 2435 C C . THR A 1 297 ? 5.393 -8.417 16.619 1.00 97.81 297 THR A C 1
ATOM 2437 O O . THR A 1 297 ? 4.780 -8.333 17.684 1.00 97.81 297 THR A O 1
ATOM 2440 N N . HIS A 1 298 ? 4.769 -8.678 15.468 1.00 97.62 298 HIS A N 1
ATOM 2441 C CA . HIS A 1 298 ? 3.321 -8.843 15.342 1.00 97.62 298 HIS A CA 1
ATOM 2442 C C . HIS A 1 298 ? 2.947 -10.254 14.883 1.00 97.62 298 HIS A C 1
ATOM 2444 O O . HIS A 1 298 ? 1.985 -10.430 14.125 1.00 97.62 298 HIS A O 1
ATOM 2450 N N . GLU A 1 299 ? 3.712 -11.261 15.305 1.00 96.81 299 GLU A N 1
ATOM 2451 C CA . GLU A 1 299 ? 3.484 -12.654 14.932 1.00 96.81 299 GLU A CA 1
ATOM 2452 C C . GLU A 1 299 ? 2.034 -13.093 15.199 1.00 96.81 299 GLU A C 1
ATOM 2454 O O . GLU A 1 299 ? 1.388 -12.701 16.171 1.00 96.81 299 GLU A O 1
ATOM 2459 N N . GLY A 1 300 ? 1.489 -13.914 14.297 1.00 94.88 300 GLY A N 1
ATOM 2460 C CA . GLY A 1 300 ? 0.138 -14.452 14.455 1.00 94.88 300 GLY A CA 1
ATOM 2461 C C . GLY A 1 300 ? -0.974 -13.427 14.219 1.00 94.88 300 GLY A C 1
ATOM 2462 O O . GLY A 1 300 ? -2.123 -13.709 14.550 1.00 94.88 300 GLY A O 1
ATOM 2463 N N . THR A 1 301 ? -0.660 -12.276 13.615 1.00 97.06 301 THR A N 1
ATOM 2464 C CA . THR A 1 301 ? -1.628 -11.224 13.274 1.00 97.06 301 THR A CA 1
ATOM 2465 C C . THR A 1 301 ? -1.683 -10.943 11.757 1.00 97.06 301 THR A C 1
ATOM 2467 O O . THR A 1 301 ? -0.784 -11.348 11.006 1.00 97.06 301 THR A O 1
ATOM 2470 N N . PRO A 1 302 ? -2.709 -10.218 11.266 1.00 95.88 302 PRO A N 1
ATOM 2471 C CA . PRO A 1 302 ? -2.776 -9.768 9.876 1.00 95.88 302 PRO A CA 1
ATOM 2472 C C . PRO A 1 302 ? -1.606 -8.877 9.446 1.00 95.88 302 PRO A C 1
ATOM 2474 O O . PRO A 1 302 ? -1.248 -8.895 8.269 1.00 95.88 302 PRO A O 1
ATOM 2477 N N . TRP A 1 303 ? -0.987 -8.129 10.369 1.00 98.06 303 TRP A N 1
ATOM 2478 C CA . TRP A 1 303 ? 0.165 -7.275 10.061 1.00 98.06 303 TRP A CA 1
ATOM 2479 C C . TRP A 1 303 ? 1.379 -8.111 9.655 1.00 98.06 303 TRP A C 1
ATOM 2481 O O . TRP A 1 303 ? 1.957 -7.870 8.595 1.00 98.06 303 TRP A O 1
ATOM 2491 N N . ALA A 1 304 ? 1.704 -9.153 10.427 1.00 97.62 304 ALA A N 1
ATOM 2492 C CA . ALA A 1 304 ? 2.767 -10.095 10.078 1.00 97.62 304 ALA A CA 1
ATOM 2493 C C . ALA A 1 304 ? 2.458 -10.855 8.782 1.00 97.62 304 ALA A C 1
ATOM 2495 O O . ALA A 1 304 ? 3.327 -10.990 7.922 1.00 97.62 304 ALA A O 1
ATOM 2496 N N . MET A 1 305 ? 1.208 -11.299 8.593 1.00 96.06 305 MET A N 1
ATOM 2497 C CA . MET A 1 305 ? 0.789 -11.938 7.338 1.00 96.06 305 MET A CA 1
ATOM 2498 C C . MET A 1 305 ? 0.969 -10.997 6.140 1.00 96.06 305 MET A C 1
ATOM 2500 O O . MET A 1 305 ? 1.399 -11.431 5.071 1.00 96.06 305 MET A O 1
ATOM 2504 N N . ARG A 1 306 ? 0.646 -9.709 6.301 1.00 96.12 306 ARG A N 1
ATOM 2505 C CA . ARG A 1 306 ? 0.827 -8.723 5.240 1.00 96.12 306 ARG A CA 1
ATOM 2506 C C . ARG A 1 306 ? 2.304 -8.466 4.965 1.00 96.12 306 ARG A C 1
ATOM 2508 O O . ARG A 1 306 ? 2.670 -8.417 3.798 1.00 96.12 306 ARG A O 1
ATOM 2515 N N . ALA A 1 307 ? 3.146 -8.353 5.988 1.00 98.06 307 ALA A N 1
ATOM 2516 C CA . ALA A 1 307 ? 4.589 -8.215 5.804 1.00 98.06 307 ALA A CA 1
ATOM 2517 C C . ALA A 1 307 ? 5.202 -9.433 5.085 1.00 98.06 307 ALA A C 1
ATOM 2519 O O . ALA A 1 307 ? 5.983 -9.259 4.153 1.00 98.06 307 ALA A O 1
ATOM 2520 N N . GLU A 1 308 ? 4.777 -10.654 5.430 1.00 96.81 308 GLU A N 1
ATOM 2521 C CA . GLU A 1 308 ? 5.152 -11.889 4.721 1.00 96.81 308 GLU A CA 1
ATOM 2522 C C . GLU A 1 308 ? 4.721 -11.847 3.244 1.00 96.81 308 GLU A C 1
ATOM 2524 O O . GLU A 1 308 ? 5.501 -12.182 2.351 1.00 96.81 308 GLU A O 1
ATOM 2529 N N . TRP A 1 309 ? 3.489 -11.404 2.969 1.00 95.25 309 TRP A N 1
ATOM 2530 C CA . TRP A 1 309 ? 3.004 -11.243 1.598 1.00 95.25 309 TRP A CA 1
ATOM 2531 C C . TRP A 1 309 ? 3.819 -10.208 0.824 1.00 95.25 309 TRP A C 1
ATOM 2533 O O . TRP A 1 309 ? 4.183 -10.454 -0.325 1.00 95.25 309 TRP A O 1
ATOM 2543 N N . GLU A 1 310 ? 4.135 -9.067 1.442 1.00 96.62 310 GLU A N 1
ATOM 2544 C CA . GLU A 1 310 ? 4.973 -8.052 0.814 1.00 96.62 310 GLU A CA 1
ATOM 2545 C C . GLU A 1 310 ? 6.359 -8.609 0.505 1.00 96.62 310 GLU A C 1
ATOM 2547 O O . GLU A 1 310 ? 6.792 -8.495 -0.633 1.00 96.62 310 GLU A O 1
ATOM 2552 N N . GLU A 1 311 ? 7.033 -9.267 1.442 1.00 96.19 311 GLU A N 1
ATOM 2553 C CA . GLU A 1 311 ? 8.336 -9.895 1.195 1.00 96.19 311 GLU A CA 1
ATOM 2554 C C . GLU A 1 311 ? 8.278 -10.904 0.030 1.00 96.19 311 GLU A C 1
ATOM 2556 O O . GLU A 1 311 ? 9.118 -10.882 -0.877 1.00 96.19 311 GLU A O 1
ATOM 2561 N N . GLY A 1 312 ? 7.228 -11.731 -0.012 1.00 95.56 312 GLY A N 1
ATOM 2562 C CA . GLY A 1 312 ? 7.018 -12.744 -1.049 1.00 95.56 312 GLY A CA 1
ATOM 2563 C C . GLY A 1 312 ? 6.822 -12.187 -2.463 1.00 95.56 312 GLY A C 1
ATOM 2564 O O . GLY A 1 312 ? 7.082 -12.893 -3.438 1.00 95.56 312 GLY A O 1
ATOM 2565 N N . ARG A 1 313 ? 6.424 -10.915 -2.606 1.00 94.44 313 ARG A N 1
ATOM 2566 C CA . ARG A 1 313 ? 6.305 -10.247 -3.915 1.00 94.44 313 ARG A CA 1
ATOM 2567 C C . ARG A 1 313 ? 7.650 -9.923 -4.557 1.00 94.44 313 ARG A C 1
ATOM 2569 O O . ARG A 1 313 ? 7.658 -9.532 -5.721 1.00 94.44 313 ARG A O 1
ATOM 2576 N N . ARG A 1 314 ? 8.759 -10.092 -3.827 1.00 95.75 314 ARG A N 1
ATOM 2577 C CA . ARG A 1 314 ? 10.116 -9.723 -4.254 1.00 95.75 314 ARG A CA 1
ATOM 2578 C C . ARG A 1 314 ? 10.223 -8.222 -4.560 1.00 95.75 314 ARG A C 1
ATOM 2580 O O . ARG A 1 314 ? 9.331 -7.439 -4.213 1.00 95.75 314 ARG A O 1
ATOM 2587 N N . PHE A 1 315 ? 11.359 -7.810 -5.115 1.00 96.69 315 PHE A N 1
ATOM 2588 C CA . PHE A 1 315 ? 11.705 -6.395 -5.285 1.00 96.69 315 PHE A CA 1
ATOM 2589 C C . PHE A 1 315 ? 12.115 -6.044 -6.713 1.00 96.69 315 PHE A C 1
ATOM 2591 O O . PHE A 1 315 ? 11.804 -4.950 -7.177 1.00 96.69 315 PHE A O 1
ATOM 2598 N N . GLY A 1 316 ? 12.782 -6.963 -7.414 1.00 95.56 316 GLY A N 1
ATOM 2599 C CA . GLY A 1 316 ? 13.332 -6.696 -8.734 1.00 95.56 316 GLY A CA 1
ATOM 2600 C C . GLY A 1 316 ? 12.271 -6.603 -9.826 1.00 95.56 316 GLY A C 1
ATOM 2601 O O . GLY A 1 316 ? 11.154 -7.126 -9.712 1.00 95.56 316 GLY A O 1
ATOM 2602 N N . ALA A 1 317 ? 12.663 -6.005 -10.945 1.00 95.56 317 ALA A N 1
ATOM 2603 C CA . ALA A 1 317 ? 11.883 -5.986 -12.175 1.00 95.56 317 ALA A CA 1
ATOM 2604 C C . ALA A 1 317 ? 12.645 -6.675 -13.312 1.00 95.56 317 ALA A C 1
ATOM 2606 O O . ALA A 1 317 ? 13.871 -6.669 -13.365 1.00 95.56 317 ALA A O 1
ATOM 2607 N N . THR A 1 318 ? 11.911 -7.285 -14.240 1.00 90.88 318 THR A N 1
ATOM 2608 C CA . THR A 1 318 ? 12.494 -7.939 -15.419 1.00 90.88 318 THR A CA 1
ATOM 2609 C C . THR A 1 318 ? 11.815 -7.483 -16.692 1.00 90.88 318 THR A C 1
ATOM 2611 O O . THR A 1 318 ? 10.605 -7.261 -16.719 1.00 90.88 318 THR A O 1
ATOM 2614 N N . PHE A 1 319 ? 12.610 -7.396 -17.756 1.00 87.62 319 PHE A N 1
ATOM 2615 C CA . PHE A 1 319 ? 12.132 -7.264 -19.124 1.00 87.62 319 PHE A CA 1
ATOM 2616 C C . PHE A 1 319 ? 12.302 -8.582 -19.866 1.00 87.62 319 PHE A C 1
ATOM 2618 O O . PHE A 1 319 ? 13.379 -9.178 -19.846 1.00 87.62 319 PHE A O 1
ATOM 2625 N N . ARG A 1 320 ? 11.250 -9.024 -20.556 1.00 84.56 320 ARG A N 1
ATOM 2626 C CA . ARG A 1 320 ? 11.289 -10.241 -21.372 1.00 84.56 320 ARG A CA 1
ATOM 2627 C C . ARG A 1 320 ? 10.504 -10.108 -22.669 1.00 84.56 320 ARG A C 1
ATOM 2629 O O . ARG A 1 320 ? 9.577 -9.307 -22.782 1.00 84.56 320 ARG A O 1
ATOM 2636 N N . SER A 1 321 ? 10.873 -10.927 -23.649 1.00 84.31 321 SER A N 1
ATOM 2637 C CA . SER A 1 321 ? 10.088 -11.114 -24.868 1.00 84.31 321 SER A CA 1
ATOM 2638 C C . SER A 1 321 ? 8.753 -11.782 -24.538 1.00 84.31 321 SER A C 1
ATOM 2640 O O . SER A 1 321 ? 8.725 -12.751 -23.776 1.00 84.31 321 SER A O 1
ATOM 2642 N N . TRP A 1 322 ? 7.662 -11.310 -25.139 1.00 85.88 322 TRP A N 1
ATOM 2643 C CA . TRP A 1 322 ? 6.324 -11.852 -24.917 1.00 85.88 322 TRP A CA 1
ATOM 2644 C C . TRP A 1 322 ? 5.545 -12.058 -26.220 1.00 85.88 322 TRP A C 1
ATOM 2646 O O . TRP A 1 322 ? 5.639 -11.273 -27.169 1.00 85.88 322 TRP A O 1
ATOM 2656 N N . TYR A 1 323 ? 4.738 -13.118 -26.249 1.00 85.19 323 TYR A N 1
ATOM 2657 C CA . TYR A 1 323 ? 3.812 -13.393 -27.338 1.00 85.19 323 TYR A CA 1
ATOM 2658 C C . TYR A 1 323 ? 2.374 -13.160 -26.893 1.00 85.19 323 TYR A C 1
ATOM 2660 O O . TYR A 1 323 ? 1.836 -13.864 -26.040 1.00 85.19 323 TYR A O 1
ATOM 2668 N N . GLN A 1 324 ? 1.733 -12.186 -27.520 1.00 83.50 324 GLN A N 1
ATOM 2669 C CA . GLN A 1 324 ? 0.305 -11.967 -27.420 1.00 83.50 324 GLN A CA 1
ATOM 2670 C C . GLN A 1 324 ? -0.375 -12.603 -28.633 1.00 83.50 324 GLN A C 1
ATOM 2672 O O . GLN A 1 324 ? -0.251 -12.097 -29.751 1.00 83.50 324 GLN A O 1
ATOM 2677 N N . ALA A 1 325 ? -1.097 -13.702 -28.414 1.00 80.25 325 ALA A N 1
ATOM 2678 C CA . ALA A 1 325 ? -1.856 -14.353 -29.474 1.00 80.25 325 ALA A CA 1
ATOM 2679 C C . ALA A 1 325 ? -2.882 -13.376 -30.084 1.00 80.25 325 ALA A C 1
ATOM 2681 O O . ALA A 1 325 ? -3.525 -12.626 -29.336 1.00 80.25 325 ALA A O 1
ATOM 2682 N N . PRO A 1 326 ? -3.058 -13.370 -31.419 1.00 76.88 326 PRO A N 1
ATOM 2683 C CA . PRO A 1 326 ? -4.128 -12.602 -32.035 1.00 76.88 326 PRO A CA 1
ATOM 2684 C C . PRO A 1 326 ? -5.486 -13.092 -31.506 1.00 76.88 326 PRO A C 1
ATOM 2686 O O . PRO A 1 326 ? -5.632 -14.274 -31.168 1.00 76.88 326 PRO A O 1
ATOM 2689 N N . PRO A 1 327 ? -6.497 -12.210 -31.412 1.00 73.44 327 PRO A N 1
ATOM 2690 C CA . PRO A 1 327 ? -7.842 -12.635 -31.049 1.00 73.44 327 PRO A CA 1
ATOM 2691 C C . PRO A 1 327 ? -8.315 -13.729 -32.015 1.00 73.44 327 PRO A C 1
ATOM 2693 O O . PRO A 1 327 ? -8.059 -13.653 -33.217 1.00 73.44 327 PRO A O 1
ATOM 2696 N N . LYS A 1 328 ? -8.987 -14.762 -31.487 1.00 73.00 328 LYS A N 1
ATOM 2697 C CA . LYS A 1 328 ? -9.453 -15.895 -32.300 1.00 73.00 328 LYS A CA 1
ATOM 2698 C C . LYS A 1 328 ? -10.322 -15.383 -33.465 1.00 73.00 328 LYS A C 1
ATOM 2700 O O . LYS A 1 328 ? -11.246 -14.605 -33.198 1.00 73.00 328 LYS A O 1
ATOM 2705 N N . PRO A 1 329 ? -10.062 -15.810 -34.719 1.00 65.56 329 PRO A N 1
ATOM 2706 C CA . PRO A 1 329 ? -10.900 -15.447 -35.856 1.00 65.56 329 PRO A CA 1
ATOM 2707 C C . PRO A 1 329 ? -12.346 -15.862 -35.584 1.00 65.56 329 PRO A C 1
ATOM 2709 O O . PRO A 1 329 ? -12.599 -16.955 -35.070 1.00 65.56 329 PRO A O 1
ATOM 2712 N N . ARG A 1 330 ? -13.304 -14.988 -35.897 1.00 62.56 330 ARG A N 1
ATOM 2713 C CA . ARG A 1 330 ? -14.723 -15.322 -35.745 1.00 62.56 330 ARG A CA 1
ATOM 2714 C C . ARG A 1 330 ? -15.168 -16.203 -36.920 1.00 62.56 330 ARG A C 1
ATOM 2716 O O . ARG A 1 330 ? -14.817 -15.883 -38.053 1.00 62.56 330 ARG A O 1
ATOM 2723 N N . PRO A 1 331 ? -15.949 -17.274 -36.689 1.00 67.00 331 PRO A N 1
ATOM 2724 C CA . PRO A 1 331 ? -16.570 -18.019 -37.779 1.00 67.00 331 PRO A CA 1
ATOM 2725 C C . PRO A 1 331 ? -17.564 -17.116 -38.523 1.00 67.00 331 PRO A C 1
ATOM 2727 O O . PRO A 1 331 ? -18.382 -16.447 -37.892 1.00 67.00 331 PRO A O 1
ATOM 2730 N N . ALA A 1 332 ? -17.491 -17.112 -39.856 1.00 64.19 332 ALA A N 1
ATOM 2731 C CA . ALA A 1 332 ? -18.197 -16.177 -40.740 1.00 64.19 332 ALA A CA 1
ATOM 2732 C C . ALA A 1 332 ? -19.740 -16.253 -40.691 1.00 64.19 332 ALA A C 1
ATOM 2734 O O . ALA A 1 332 ? -20.405 -15.373 -41.223 1.00 64.19 332 ALA A O 1
ATOM 2735 N N . SER A 1 333 ? -20.318 -17.278 -40.056 1.00 57.56 333 SER A N 1
ATOM 2736 C CA . SER A 1 333 ? -21.745 -17.615 -40.164 1.00 57.56 333 SER A CA 1
ATOM 2737 C C . SER A 1 333 ? -22.561 -17.499 -38.872 1.00 57.56 333 SER A C 1
ATOM 2739 O O . SER A 1 333 ? -23.748 -17.821 -38.885 1.00 57.56 333 SER A O 1
ATOM 2741 N N . LYS A 1 334 ? -21.981 -17.062 -37.744 1.00 58.84 334 LYS A N 1
ATOM 2742 C CA . LYS A 1 334 ? -22.742 -16.922 -36.488 1.00 58.84 334 LYS A CA 1
ATOM 2743 C C . LYS A 1 334 ? -23.099 -15.459 -36.211 1.00 58.84 334 LYS A C 1
ATOM 2745 O O . LYS A 1 334 ? -22.183 -14.632 -36.177 1.00 58.84 334 LYS A O 1
ATOM 2750 N N . PRO A 1 335 ? -24.383 -15.127 -35.957 1.00 65.56 335 PRO A N 1
ATOM 2751 C CA . PRO A 1 335 ? -24.750 -13.796 -35.486 1.00 65.56 335 PRO A CA 1
ATOM 2752 C C . PRO A 1 335 ? -23.956 -13.479 -34.220 1.00 65.56 335 PRO A C 1
ATOM 2754 O O . PRO A 1 335 ? -23.747 -14.356 -33.380 1.00 65.56 335 PRO A O 1
ATOM 2757 N N . THR A 1 336 ? -23.480 -12.237 -34.097 1.00 63.75 336 THR A N 1
ATOM 2758 C CA . THR A 1 336 ? -22.724 -11.781 -32.926 1.00 63.75 336 THR A CA 1
ATOM 2759 C C . THR A 1 336 ? -23.523 -12.084 -31.661 1.00 63.75 336 THR A C 1
ATOM 2761 O O . THR A 1 336 ? -24.565 -11.452 -31.457 1.00 63.75 336 THR A O 1
ATOM 2764 N N . PRO A 1 337 ? -23.073 -13.014 -30.792 1.00 69.06 337 PRO A N 1
ATOM 2765 C CA . PRO A 1 337 ? -23.701 -13.151 -29.493 1.00 69.06 337 PRO A CA 1
ATOM 2766 C C . PRO A 1 337 ? -23.533 -11.812 -28.779 1.00 69.06 337 PRO A C 1
ATOM 2768 O O . PRO A 1 337 ? -22.446 -11.225 -28.808 1.00 69.06 337 PRO A O 1
ATOM 2771 N N . LYS A 1 338 ? -24.617 -11.302 -28.184 1.00 79.12 338 LYS A N 1
ATOM 2772 C CA . LYS A 1 338 ? -24.572 -10.039 -27.441 1.00 79.12 338 LYS A CA 1
ATOM 2773 C C . LYS A 1 338 ? -23.412 -10.108 -26.430 1.00 79.12 338 LYS A C 1
ATOM 2775 O O . LYS A 1 338 ? -23.284 -11.133 -25.748 1.00 79.12 338 LYS A O 1
ATOM 2780 N N . PRO A 1 339 ? -22.539 -9.083 -26.360 1.00 79.44 339 PRO A N 1
ATOM 2781 C CA . PRO A 1 339 ? -21.476 -9.047 -25.365 1.00 79.44 339 PRO A CA 1
ATOM 2782 C C . PRO A 1 339 ? -22.083 -9.221 -23.978 1.00 79.44 339 PRO A C 1
ATOM 2784 O O . PRO A 1 339 ? -23.018 -8.503 -23.625 1.00 79.44 339 PRO A O 1
ATOM 2787 N N . ILE A 1 340 ? -21.583 -10.188 -23.212 1.00 82.31 340 ILE A N 1
ATOM 2788 C CA . ILE A 1 340 ? -22.008 -10.355 -21.821 1.00 82.31 340 ILE A CA 1
ATOM 2789 C C . ILE A 1 340 ? -21.262 -9.294 -21.008 1.00 82.31 340 ILE A C 1
ATOM 2791 O O . ILE A 1 340 ? -20.036 -9.360 -20.937 1.00 82.31 340 ILE A O 1
ATOM 2795 N N . PRO A 1 341 ? -21.938 -8.292 -20.419 1.00 86.25 341 PRO A N 1
ATOM 2796 C CA . PRO A 1 341 ? -21.246 -7.332 -19.577 1.00 86.25 341 PRO A CA 1
ATOM 2797 C C . PRO A 1 341 ? -20.739 -8.030 -18.305 1.00 86.25 341 PRO A C 1
ATOM 2799 O O . PRO A 1 341 ? -21.396 -8.952 -17.810 1.00 86.25 341 PRO A O 1
ATOM 2802 N N . PRO A 1 342 ? -19.604 -7.591 -17.734 1.00 83.94 342 PRO A N 1
ATOM 2803 C CA . PRO A 1 342 ? -19.212 -8.017 -16.398 1.00 83.94 342 PRO A CA 1
ATOM 2804 C C . PRO A 1 342 ? -20.347 -7.728 -15.402 1.00 83.94 342 PRO A C 1
ATOM 2806 O O . PRO A 1 342 ? -20.912 -6.627 -15.445 1.00 83.94 342 PRO A O 1
ATOM 2809 N N . PRO A 1 343 ? -20.700 -8.676 -14.517 1.00 86.56 343 PRO A N 1
ATOM 2810 C CA . PRO A 1 343 ? -21.767 -8.457 -13.556 1.00 86.56 343 PRO A CA 1
ATOM 2811 C C . PRO A 1 343 ? -21.368 -7.368 -12.556 1.00 86.56 343 PRO A C 1
ATOM 2813 O O . PRO A 1 343 ? -20.196 -7.219 -12.199 1.00 86.56 343 PRO A O 1
ATOM 2816 N N . LYS A 1 344 ? -22.360 -6.597 -12.107 1.00 82.94 344 LYS A N 1
ATOM 2817 C CA . LYS A 1 344 ? -22.209 -5.663 -10.988 1.00 82.94 344 LYS A CA 1
ATOM 2818 C C . LYS A 1 344 ? -22.512 -6.440 -9.708 1.00 82.94 344 LYS A C 1
ATOM 2820 O O . LYS A 1 344 ? -23.575 -7.052 -9.633 1.00 82.94 344 LYS A O 1
ATOM 2825 N N . LEU A 1 345 ? -21.566 -6.447 -8.770 1.00 76.81 345 LEU A N 1
ATOM 2826 C CA . LEU A 1 345 ? -21.713 -7.058 -7.447 1.00 76.81 345 LEU A CA 1
ATOM 2827 C C . LEU A 1 345 ? -22.012 -6.005 -6.381 1.00 76.81 345 LEU A C 1
ATOM 2829 O O . LEU A 1 345 ? -21.585 -4.840 -6.572 1.00 76.81 345 LEU A O 1
#

Radius of gyration: 23.05 Å; chains: 1; bounding box: 61×36×65 Å

Sequence (345 aa):
MTVLKTHRSPIYILGRESVFGNFYAYVRWKHPQTGYVHRLPIRRGPEAPSAEQLLYDGFRRRFDSHMSGFGPYEQVRLARDSGGIFFQLPHEEENLNDFKKKQFAALTMREYLPNLEARRAYIDRVSTSKFRVAIRESIALLNPFSPQNKGLEVPEIEHFAVNPVQSTSSVLKRLQQISRVLQLMALAHEKLETVRPLRDAEPSLRWRANYDLMAAQMMAYRVRLFEYGIALGQFGKNMPRLIPRKNPPHNRWEIRHGSDKLLMPDVQQEKALGVTADQLRSYHREALQQLASVKETHEGTPWAMRAEWEEGRRFGATFRSWYQAPPKPRPASKPTPKPIPPPKL